Protein AF-A0A6I6A1T4-F1 (afdb_monomer_lite)

Secondary structure (DSSP, 8-state):
--TTTTHHHHHHHHHHHHHHHHT--TTSS-HHHHHHHHHHHHHHHHHHHTT-HHHHHHHHHHHHHHHHHHHHTTSS-HHHHHHHHHHHHHHHHHHHHHHHHHHHHHHHHHHHHHHHHHHHHHHHHHHHHHHHHHHHHHHHHHHHHHHHHHHHHHHHHHH---TT-HHHHHHHHHHHHHHHHHHHHHHHHHHHHHHHHHHHHT-S----

Foldseek 3Di:
DPVPVVVVVLVPLVVVVVVLLVPPPPPQADPVLNVVLVVLVVQLSVCVVVVVLVSSLVSLVVSLVSLVVCVVVRSHDPVSSVVVVVSSVVVNVVSVVSVVVVVVVVVVVVVVVVVVVVVVVVVVVVVVVVVVVVVVVVVVVVVVVVVVVVVVVVVVVVVDPDPPCVVVVVVVVVVVVVVVVVVVVVVVVVVVVVVVVVVVVVDPDDPD

Structure (mmCIF, N/CA/C/O backbone):
data_AF-A0A6I6A1T4-F1
#
_entry.id   AF-A0A6I6A1T4-F1
#
loop_
_atom_site.group_PDB
_atom_site.id
_atom_site.type_symbol
_atom_site.label_atom_id
_atom_site.label_alt_id
_atom_site.label_comp_id
_atom_site.label_asym_id
_atom_site.label_entity_id
_atom_site.label_seq_id
_atom_site.pdbx_PDB_ins_code
_atom_site.Cartn_x
_atom_site.Cartn_y
_atom_site.Cartn_z
_atom_site.occupancy
_atom_site.B_iso_or_equiv
_atom_site.auth_seq_id
_atom_site.auth_comp_id
_atom_site.auth_asym_id
_atom_site.auth_atom_id
_atom_site.pdbx_PDB_model_num
ATOM 1 N N . MET A 1 1 ? 0.900 16.317 5.306 1.00 37.59 1 MET A N 1
ATOM 2 C CA . MET A 1 1 ? 1.743 17.016 4.300 1.00 37.59 1 MET A CA 1
ATOM 3 C C . MET A 1 1 ? 2.761 16.059 3.648 1.00 37.59 1 MET A C 1
ATOM 5 O O . MET A 1 1 ? 3.925 16.415 3.504 1.00 37.59 1 MET A O 1
ATOM 9 N N . SER A 1 2 ? 2.343 14.857 3.220 1.00 43.00 2 SER A N 1
ATOM 10 C CA . SER A 1 2 ? 3.260 13.836 2.659 1.00 43.00 2 SER A CA 1
ATOM 11 C C . SER A 1 2 ? 3.108 13.623 1.144 1.00 43.00 2 SER A C 1
ATOM 13 O O . SER A 1 2 ? 4.016 13.101 0.510 1.00 43.00 2 SER A O 1
ATOM 15 N N . ALA A 1 3 ? 2.032 14.127 0.529 1.00 42.34 3 ALA A N 1
ATOM 16 C CA . ALA A 1 3 ? 1.737 13.941 -0.899 1.00 42.34 3 ALA A CA 1
ATOM 17 C C . ALA A 1 3 ? 2.554 14.834 -1.865 1.00 42.34 3 ALA A C 1
ATOM 19 O O . ALA A 1 3 ? 2.426 14.712 -3.083 1.00 42.34 3 ALA A O 1
ATOM 20 N N . VAL A 1 4 ? 3.382 15.751 -1.347 1.00 44.00 4 VAL A N 1
ATOM 21 C CA . VAL A 1 4 ? 4.121 16.732 -2.172 1.00 44.00 4 VAL A CA 1
ATOM 22 C C . VAL A 1 4 ? 5.546 16.264 -2.496 1.00 44.00 4 VAL A C 1
ATOM 24 O O . VAL A 1 4 ? 6.119 16.677 -3.498 1.00 44.00 4 VAL A O 1
ATOM 27 N N . ARG A 1 5 ? 6.118 15.342 -1.708 1.00 46.72 5 ARG A N 1
ATOM 28 C CA . ARG A 1 5 ? 7.517 14.902 -1.878 1.00 46.72 5 ARG A CA 1
ATOM 29 C C . ARG A 1 5 ? 7.712 13.821 -2.949 1.00 46.72 5 ARG A C 1
ATOM 31 O O . ARG A 1 5 ? 8.806 13.726 -3.490 1.00 46.72 5 ARG A O 1
ATOM 38 N N . GLY A 1 6 ? 6.669 13.061 -3.296 1.00 43.16 6 GLY A N 1
ATOM 39 C CA . GLY A 1 6 ? 6.730 12.052 -4.367 1.00 43.16 6 GLY A CA 1
ATOM 40 C C . GLY A 1 6 ? 6.762 12.657 -5.776 1.00 43.16 6 GLY A C 1
ATOM 41 O O . GLY A 1 6 ? 7.495 12.186 -6.639 1.00 43.16 6 GLY A O 1
ATOM 42 N N . ARG A 1 7 ? 6.050 13.772 -5.989 1.00 51.19 7 ARG A N 1
ATOM 43 C CA . ARG A 1 7 ? 5.973 14.446 -7.300 1.00 51.19 7 ARG A CA 1
ATOM 44 C C . ARG A 1 7 ? 7.293 15.073 -7.752 1.00 51.19 7 ARG A C 1
ATOM 46 O O . ARG A 1 7 ? 7.510 15.227 -8.946 1.00 51.19 7 ARG A O 1
ATOM 53 N N . ALA A 1 8 ? 8.181 15.407 -6.818 1.00 45.44 8 ALA A N 1
ATOM 54 C CA . ALA A 1 8 ? 9.442 16.071 -7.137 1.00 45.44 8 ALA A CA 1
ATOM 55 C C . ALA A 1 8 ? 10.493 15.136 -7.766 1.00 45.44 8 ALA A C 1
ATOM 57 O O . ALA A 1 8 ? 11.395 15.621 -8.440 1.00 45.44 8 ALA A O 1
ATOM 58 N N . ARG A 1 9 ? 10.394 13.811 -7.572 1.00 51.00 9 ARG A N 1
ATOM 59 C CA . ARG A 1 9 ? 11.393 12.857 -8.096 1.00 51.00 9 ARG A CA 1
ATOM 60 C C . ARG A 1 9 ? 11.070 12.342 -9.497 1.00 51.00 9 ARG A C 1
ATOM 62 O O . ARG A 1 9 ? 11.990 12.128 -10.274 1.00 51.00 9 ARG A O 1
ATOM 69 N N . ALA A 1 10 ? 9.789 12.253 -9.855 1.00 51.69 10 ALA A N 1
ATOM 70 C CA . ALA A 1 10 ? 9.366 11.857 -11.201 1.00 51.69 10 ALA A CA 1
ATOM 71 C C . ALA A 1 10 ? 9.734 12.892 -12.288 1.00 51.69 10 ALA A C 1
ATOM 73 O O . ALA A 1 10 ? 9.880 12.541 -13.453 1.00 51.69 10 ALA A O 1
ATOM 74 N N . GLY A 1 11 ? 9.922 14.166 -11.920 1.00 48.12 11 GLY A N 1
ATOM 75 C CA . GLY A 1 11 ? 10.245 15.231 -12.876 1.00 48.12 11 GLY A CA 1
ATOM 76 C C . GLY A 1 11 ? 11.688 15.226 -13.394 1.00 48.12 11 GLY A C 1
ATOM 77 O O . GLY A 1 11 ? 11.947 15.804 -14.444 1.00 48.12 11 GLY A O 1
ATOM 78 N N . VAL A 1 12 ? 12.629 14.587 -12.692 1.00 53.53 12 VAL A N 1
ATOM 79 C CA . VAL A 1 12 ? 14.057 14.635 -13.061 1.00 53.53 12 VAL A CA 1
ATOM 80 C C . VAL A 1 12 ? 14.382 13.648 -14.190 1.00 53.53 12 VAL A C 1
ATOM 82 O O . VAL A 1 12 ? 15.158 13.982 -15.081 1.00 53.53 12 VAL A O 1
ATOM 85 N N . ALA A 1 13 ? 13.735 12.479 -14.221 1.00 52.72 13 ALA A N 1
ATOM 86 C CA . ALA A 1 13 ? 13.980 11.451 -15.238 1.00 52.72 13 ALA A CA 1
ATOM 87 C C . ALA A 1 13 ? 13.486 11.854 -16.640 1.00 52.72 13 ALA A C 1
ATOM 89 O O . ALA A 1 13 ? 14.159 11.602 -17.638 1.00 52.72 13 ALA A O 1
ATOM 90 N N . ALA A 1 14 ? 12.357 12.570 -16.717 1.00 54.09 14 ALA A N 1
ATOM 91 C CA . ALA A 1 14 ? 11.803 13.051 -17.985 1.00 54.09 14 ALA A CA 1
ATOM 92 C C . ALA A 1 14 ? 12.740 14.029 -18.725 1.00 54.09 14 ALA A C 1
ATOM 94 O O . ALA A 1 14 ? 12.703 14.116 -19.950 1.00 54.09 14 ALA A O 1
ATOM 95 N N . VAL A 1 15 ? 13.601 14.751 -17.997 1.00 56.47 15 VAL A N 1
ATOM 96 C CA . VAL A 1 15 ? 14.537 15.724 -18.582 1.00 56.47 15 VAL A CA 1
ATOM 97 C C . VAL A 1 15 ? 15.757 15.037 -19.201 1.00 56.47 15 VAL A C 1
ATOM 99 O O . VAL A 1 15 ? 16.244 15.487 -20.235 1.00 56.47 15 VAL A O 1
ATOM 102 N N . VAL A 1 16 ? 16.231 13.932 -18.617 1.00 56.84 16 VAL A N 1
ATOM 103 C CA . VAL A 1 16 ? 17.415 13.207 -19.114 1.00 56.84 16 VAL A CA 1
ATOM 104 C C . VAL A 1 16 ? 17.106 12.503 -20.437 1.00 56.84 16 VAL A C 1
ATOM 106 O O . VAL A 1 16 ? 17.867 12.632 -21.393 1.00 56.84 16 VAL A O 1
ATOM 109 N N . LEU A 1 17 ? 15.944 11.853 -20.542 1.00 56.75 17 LEU A N 1
ATOM 110 C CA . LEU A 1 17 ? 15.553 11.128 -21.754 1.00 56.75 17 LEU A CA 1
ATOM 111 C C . LEU A 1 17 ? 15.310 12.069 -22.952 1.00 56.75 17 LEU A C 1
ATOM 113 O O . LEU A 1 17 ? 15.699 11.771 -24.080 1.00 56.75 17 LEU A O 1
ATOM 117 N N . ALA A 1 18 ? 14.735 13.251 -22.702 1.00 58.06 18 ALA A N 1
ATOM 118 C CA . ALA A 1 18 ? 14.525 14.271 -23.730 1.00 58.06 18 ALA A CA 1
ATOM 119 C C . ALA A 1 18 ? 15.845 14.838 -24.293 1.00 58.06 18 ALA A C 1
ATOM 121 O O . ALA A 1 18 ? 15.903 15.212 -25.464 1.00 58.06 18 ALA A O 1
ATOM 122 N N . LEU A 1 19 ? 16.913 14.878 -23.487 1.00 56.66 19 LEU A N 1
ATOM 123 C CA . LEU A 1 19 ? 18.232 15.353 -23.918 1.00 56.66 19 LEU A CA 1
ATOM 124 C C . LEU A 1 19 ? 18.978 14.319 -24.777 1.00 56.66 19 LEU A C 1
ATOM 126 O O . LEU A 1 19 ? 19.641 14.709 -25.735 1.00 56.66 19 LEU A O 1
ATOM 130 N N . VAL A 1 20 ? 18.815 13.020 -24.505 1.00 60.25 20 VAL A N 1
ATOM 131 C CA . VAL A 1 20 ? 19.390 11.940 -25.335 1.00 60.25 20 VAL A CA 1
ATOM 132 C C . VAL A 1 20 ? 18.732 11.893 -26.723 1.00 60.25 20 VAL A C 1
ATOM 134 O O . VAL A 1 20 ? 19.413 11.696 -27.735 1.00 60.25 20 VAL A O 1
ATOM 137 N N . LEU A 1 21 ? 17.422 12.163 -26.791 1.00 57.19 21 LEU A N 1
ATOM 138 C CA . LEU A 1 21 ? 16.654 12.228 -28.042 1.00 57.19 21 LEU A CA 1
ATOM 139 C C . LEU A 1 21 ? 16.939 13.501 -28.859 1.00 57.19 21 LEU A C 1
ATOM 141 O O . LEU A 1 21 ? 16.970 13.441 -30.086 1.00 57.19 21 LEU A O 1
ATOM 145 N N . ALA A 1 22 ? 17.200 14.641 -28.210 1.00 56.97 22 ALA A N 1
ATOM 146 C CA . ALA A 1 22 ? 17.599 15.876 -28.897 1.00 56.97 22 ALA A CA 1
ATOM 147 C C . ALA A 1 22 ? 19.023 15.810 -29.491 1.00 56.97 22 ALA A C 1
ATOM 149 O O . ALA A 1 22 ? 19.374 16.633 -30.335 1.00 56.97 22 ALA A O 1
ATOM 150 N N . GLY A 1 23 ? 19.828 14.828 -29.066 1.00 53.59 23 GLY A N 1
ATOM 151 C CA . GLY A 1 23 ? 21.157 14.535 -29.600 1.00 53.59 23 GLY A CA 1
ATOM 152 C C . GLY A 1 23 ? 21.179 13.591 -30.807 1.00 53.59 23 GLY A C 1
ATOM 153 O O . GLY A 1 23 ? 22.266 13.331 -31.316 1.00 53.59 23 GLY A O 1
ATOM 154 N N . CYS A 1 24 ? 20.030 13.089 -31.288 1.00 55.28 24 CYS A N 1
ATOM 155 C CA . CYS A 1 24 ? 19.961 12.359 -32.560 1.00 55.28 24 CYS A CA 1
ATOM 156 C C . CYS A 1 24 ? 20.300 13.309 -33.719 1.00 55.28 24 CYS A C 1
ATOM 158 O O . CYS A 1 24 ? 19.422 13.912 -34.340 1.00 55.28 24 CYS A O 1
ATOM 160 N N . ALA A 1 25 ? 21.592 13.451 -34.017 1.00 50.53 25 ALA A N 1
ATOM 161 C CA . ALA A 1 25 ? 22.039 13.905 -35.319 1.00 50.53 25 ALA A CA 1
ATOM 162 C C . ALA A 1 25 ? 21.410 12.983 -36.377 1.00 50.53 25 ALA A C 1
ATOM 164 O O . ALA A 1 25 ? 21.337 11.771 -36.198 1.00 50.53 25 ALA A O 1
ATOM 165 N N . ALA A 1 26 ? 20.888 13.583 -37.442 1.00 52.50 26 ALA A N 1
ATOM 166 C CA . ALA A 1 26 ? 19.941 13.003 -38.395 1.00 52.50 26 ALA A CA 1
ATOM 167 C C . ALA A 1 26 ? 20.497 11.885 -39.316 1.00 52.50 26 ALA A C 1
ATOM 169 O O . ALA A 1 26 ? 20.112 11.823 -40.481 1.00 52.50 26 ALA A O 1
ATOM 170 N N . GLY A 1 27 ? 21.419 11.043 -38.839 1.00 57.62 27 GLY A N 1
ATOM 171 C CA . GLY A 1 27 ? 22.144 10.066 -39.654 1.00 57.62 27 GLY A CA 1
ATOM 172 C C . GLY A 1 27 ? 21.853 8.593 -39.371 1.00 57.62 27 GLY A C 1
ATOM 173 O O . GLY A 1 27 ? 21.911 7.811 -40.313 1.00 57.62 27 GLY A O 1
ATOM 174 N N . ASP A 1 28 ? 21.530 8.217 -38.129 1.00 63.62 28 ASP A N 1
ATOM 175 C CA . ASP A 1 28 ? 21.721 6.819 -37.702 1.00 63.62 28 ASP A CA 1
ATOM 176 C C . ASP A 1 28 ? 20.448 5.978 -37.536 1.00 63.62 28 ASP A C 1
ATOM 178 O O . ASP A 1 28 ? 20.571 4.774 -37.400 1.00 63.62 28 ASP A O 1
ATOM 182 N N . VAL A 1 29 ? 19.237 6.554 -37.572 1.00 70.50 29 VAL A N 1
ATOM 183 C CA . VAL A 1 29 ? 17.981 5.799 -37.346 1.00 70.50 29 VAL A CA 1
ATOM 184 C C . VAL A 1 29 ? 16.943 6.104 -38.425 1.00 70.50 29 VAL A C 1
ATOM 186 O O . VAL A 1 29 ? 16.676 7.272 -38.726 1.00 70.50 29 VAL A O 1
ATOM 189 N N . ASP A 1 30 ? 16.298 5.064 -38.965 1.00 82.25 30 ASP A N 1
ATOM 190 C CA . ASP A 1 30 ? 15.158 5.204 -39.879 1.00 82.25 30 ASP A CA 1
ATOM 191 C C . ASP A 1 30 ? 14.015 6.020 -39.236 1.00 82.25 30 ASP A C 1
ATOM 193 O O . ASP A 1 30 ? 13.602 5.796 -38.094 1.00 82.25 30 ASP A O 1
ATOM 197 N N . ALA A 1 31 ? 13.454 6.975 -39.984 1.00 81.94 31 ALA A N 1
ATOM 198 C CA . ALA A 1 31 ? 12.451 7.910 -39.471 1.00 81.94 31 ALA A CA 1
ATOM 199 C C . ALA A 1 31 ? 11.164 7.229 -38.964 1.00 81.94 31 ALA A C 1
ATOM 201 O O . ALA A 1 31 ? 10.523 7.730 -38.036 1.00 81.94 31 ALA A O 1
ATOM 202 N N . ARG A 1 32 ? 10.768 6.092 -39.551 1.00 84.38 32 ARG A N 1
ATOM 203 C CA . ARG A 1 32 ? 9.631 5.299 -39.071 1.00 84.38 32 ARG A CA 1
ATOM 204 C C . ARG A 1 32 ? 9.973 4.641 -37.740 1.00 84.38 32 ARG A C 1
ATOM 206 O O . ARG A 1 32 ? 9.147 4.704 -36.830 1.00 84.38 32 ARG A O 1
ATOM 213 N N . ARG A 1 33 ? 11.165 4.050 -37.612 1.00 84.88 33 ARG A N 1
ATOM 214 C CA . ARG A 1 33 ? 11.614 3.410 -36.364 1.00 84.88 33 ARG A CA 1
ATOM 215 C C . ARG A 1 33 ? 11.726 4.426 -35.229 1.00 84.88 33 ARG A C 1
ATOM 217 O O . ARG A 1 33 ? 11.204 4.186 -34.144 1.00 84.88 33 ARG A O 1
ATOM 224 N N . ALA A 1 34 ? 12.282 5.605 -35.508 1.00 85.81 34 ALA A N 1
ATOM 225 C CA . ALA A 1 34 ? 12.345 6.706 -34.548 1.00 85.81 34 ALA A CA 1
ATOM 226 C C . ALA A 1 34 ? 10.951 7.117 -34.033 1.00 85.81 34 ALA A C 1
ATOM 228 O O . ALA A 1 34 ? 10.782 7.377 -32.842 1.00 85.81 34 ALA A O 1
ATOM 229 N N . GLY A 1 35 ? 9.939 7.141 -34.909 1.00 86.50 35 GLY A N 1
ATOM 230 C CA . GLY A 1 35 ? 8.558 7.442 -34.525 1.00 86.50 35 GLY A CA 1
ATOM 231 C C . GLY A 1 35 ? 7.937 6.401 -33.587 1.00 86.50 35 GLY A C 1
ATOM 232 O O . GLY A 1 35 ? 7.209 6.780 -32.671 1.00 86.50 35 GLY A O 1
ATOM 233 N N . LEU A 1 36 ? 8.239 5.114 -33.782 1.00 89.69 36 LEU A N 1
ATOM 234 C CA . LEU A 1 36 ? 7.765 4.035 -32.906 1.00 89.69 36 LEU A CA 1
ATOM 235 C C . LEU A 1 36 ? 8.416 4.117 -31.520 1.00 89.69 36 LEU A C 1
ATOM 237 O O . LEU A 1 36 ? 7.705 4.187 -30.523 1.00 89.69 36 LEU A O 1
ATOM 241 N N . LEU A 1 37 ? 9.744 4.266 -31.459 1.00 88.81 37 LEU A N 1
ATOM 242 C CA . LEU A 1 37 ? 10.470 4.418 -30.192 1.00 88.81 37 LEU A CA 1
ATOM 243 C C . LEU A 1 37 ? 9.971 5.629 -29.383 1.00 88.81 37 LEU A C 1
ATOM 245 O O . LEU A 1 37 ? 9.813 5.557 -28.166 1.00 88.81 37 LEU A O 1
ATOM 249 N N . GLN A 1 38 ? 9.662 6.746 -30.053 1.00 90.94 38 GLN A N 1
ATOM 250 C CA . GLN A 1 38 ? 9.066 7.919 -29.403 1.00 90.94 38 GLN A CA 1
ATOM 251 C C . GLN A 1 38 ? 7.670 7.632 -28.834 1.00 90.94 38 GLN A C 1
ATOM 253 O O . GLN A 1 38 ? 7.355 8.094 -27.737 1.00 90.94 38 GLN A O 1
ATOM 258 N N . GLN A 1 39 ? 6.829 6.884 -29.555 1.00 92.81 39 GLN A N 1
ATOM 259 C CA . GLN A 1 39 ? 5.509 6.482 -29.060 1.00 92.81 39 GLN A CA 1
ATOM 260 C C . GLN A 1 39 ? 5.618 5.565 -27.840 1.00 92.81 39 GLN A C 1
ATOM 262 O O . GLN A 1 39 ? 4.867 5.743 -26.881 1.00 92.81 39 GLN A O 1
ATOM 267 N N . ASP A 1 40 ? 6.580 4.649 -27.837 1.00 92.94 40 ASP A N 1
ATOM 268 C CA . ASP A 1 40 ? 6.802 3.714 -26.737 1.00 92.94 40 ASP A CA 1
ATOM 269 C C . ASP A 1 40 ? 7.304 4.421 -25.478 1.00 92.94 40 ASP A C 1
ATOM 271 O O . ASP A 1 40 ? 6.756 4.229 -24.390 1.00 92.94 40 ASP A O 1
ATOM 275 N N . VAL A 1 41 ? 8.246 5.354 -25.626 1.00 94.19 41 VAL A N 1
ATOM 276 C CA . VAL A 1 41 ? 8.672 6.241 -24.536 1.00 94.19 41 VAL A CA 1
ATOM 277 C C . VAL A 1 41 ? 7.495 7.054 -23.978 1.00 94.19 41 VAL A C 1
ATOM 279 O O . VAL A 1 41 ? 7.332 7.177 -22.757 1.00 94.19 41 VAL A O 1
ATOM 282 N N . LEU A 1 42 ? 6.634 7.598 -24.845 1.00 94.00 42 LEU A N 1
ATOM 283 C CA . LEU A 1 42 ? 5.425 8.306 -24.414 1.00 94.00 42 LEU A CA 1
ATOM 284 C C . LEU A 1 42 ? 4.454 7.381 -23.664 1.00 94.00 42 LEU A C 1
ATOM 286 O O . LEU A 1 42 ? 3.862 7.798 -22.670 1.00 94.00 42 LEU A O 1
ATOM 290 N N . ALA A 1 43 ? 4.316 6.124 -24.084 1.00 94.88 43 ALA A N 1
ATOM 291 C CA . ALA A 1 43 ? 3.468 5.150 -23.405 1.00 94.88 43 ALA A CA 1
ATOM 292 C C . ALA A 1 43 ? 4.002 4.798 -22.004 1.00 94.88 43 ALA A C 1
ATOM 294 O O . ALA A 1 43 ? 3.230 4.805 -21.041 1.00 94.88 43 ALA A O 1
ATOM 295 N N . VAL A 1 44 ? 5.312 4.551 -21.866 1.00 96.00 44 VAL A N 1
ATOM 296 C CA . VAL A 1 44 ? 5.968 4.276 -20.572 1.00 96.00 44 VAL A CA 1
ATOM 297 C C . VAL A 1 44 ? 5.774 5.452 -19.614 1.00 96.00 44 VAL A C 1
ATOM 299 O O . VAL A 1 44 ? 5.344 5.274 -18.472 1.00 96.00 44 VAL A O 1
ATOM 302 N N . THR A 1 45 ? 6.044 6.672 -20.083 1.00 93.31 45 THR A N 1
ATOM 303 C CA . THR A 1 45 ? 5.930 7.884 -19.258 1.00 93.31 45 THR A CA 1
ATOM 304 C C . THR A 1 45 ? 4.487 8.193 -18.864 1.00 93.31 45 THR A C 1
ATOM 306 O O . THR A 1 45 ? 4.250 8.558 -17.712 1.00 93.31 45 THR A O 1
ATOM 309 N N . ALA A 1 46 ? 3.514 7.995 -19.760 1.00 94.38 46 ALA A N 1
ATOM 310 C CA . ALA A 1 46 ? 2.095 8.145 -19.444 1.00 94.38 46 ALA A CA 1
ATOM 311 C C . ALA A 1 46 ? 1.640 7.139 -18.374 1.00 94.38 46 ALA A C 1
ATOM 313 O O . ALA A 1 46 ? 1.025 7.532 -17.382 1.00 94.38 46 ALA A O 1
ATOM 314 N N . ALA A 1 47 ? 2.005 5.859 -18.516 1.00 95.56 47 ALA A N 1
ATOM 315 C CA . ALA A 1 47 ? 1.698 4.836 -17.518 1.00 95.56 47 ALA A CA 1
ATOM 316 C C . ALA A 1 47 ? 2.319 5.171 -16.149 1.00 95.56 47 ALA A C 1
ATOM 318 O O . ALA A 1 47 ? 1.638 5.099 -15.123 1.00 95.56 47 ALA A O 1
ATOM 319 N N . ALA A 1 48 ? 3.580 5.612 -16.129 1.00 94.31 48 ALA A N 1
ATOM 320 C CA . ALA A 1 48 ? 4.260 6.020 -14.904 1.00 94.31 48 ALA A CA 1
ATOM 321 C C . ALA A 1 48 ? 3.613 7.261 -14.256 1.00 94.31 48 ALA A C 1
ATOM 323 O O . ALA A 1 48 ? 3.425 7.294 -13.038 1.00 94.31 48 ALA A O 1
ATOM 324 N N . ALA A 1 49 ? 3.222 8.262 -15.052 1.00 92.62 49 ALA A N 1
ATOM 325 C CA . ALA A 1 49 ? 2.556 9.476 -14.574 1.00 92.62 49 ALA A CA 1
ATOM 326 C C . ALA A 1 49 ? 1.169 9.198 -13.970 1.00 92.62 49 ALA A C 1
ATOM 328 O O . ALA A 1 49 ? 0.759 9.866 -13.020 1.00 92.62 49 ALA A O 1
ATOM 329 N N . GLU A 1 50 ? 0.470 8.186 -14.483 1.00 94.81 50 GLU A N 1
ATOM 330 C CA . GLU A 1 50 ? -0.798 7.689 -13.940 1.00 94.81 50 GLU A CA 1
ATOM 331 C C . GLU A 1 50 ? -0.614 6.793 -12.700 1.00 94.81 50 GLU A C 1
ATOM 333 O O . GLU A 1 50 ? -1.593 6.305 -12.139 1.00 94.81 50 GLU A O 1
ATOM 338 N N . GLY A 1 51 ? 0.627 6.566 -12.254 1.00 93.25 51 GLY A N 1
ATOM 339 C CA . GLY A 1 51 ? 0.950 5.697 -11.120 1.00 93.25 51 GLY A CA 1
ATOM 340 C C . GLY A 1 51 ? 0.870 4.201 -11.433 1.00 93.25 51 GLY A C 1
ATOM 341 O O . GLY A 1 51 ? 1.044 3.383 -10.530 1.00 93.25 51 GLY A O 1
ATOM 342 N N . ARG A 1 52 ? 0.651 3.826 -12.701 1.00 96.88 52 ARG A N 1
ATOM 343 C CA . ARG A 1 52 ? 0.571 2.437 -13.174 1.00 96.88 52 ARG A CA 1
ATOM 344 C C . ARG A 1 52 ? 1.974 1.873 -13.412 1.00 96.88 52 ARG A C 1
ATOM 346 O O . ARG A 1 52 ? 2.354 1.595 -14.548 1.00 96.88 52 ARG A O 1
ATOM 353 N N . LEU A 1 53 ? 2.756 1.737 -12.340 1.00 96.69 53 LEU A N 1
ATOM 354 C CA . LEU A 1 53 ? 4.172 1.361 -12.429 1.00 96.69 53 LEU A CA 1
ATOM 355 C C . LEU A 1 53 ? 4.390 -0.047 -13.003 1.00 96.69 53 LEU A C 1
ATOM 357 O O . LEU A 1 53 ? 5.316 -0.220 -13.787 1.00 96.69 53 LEU A O 1
ATOM 361 N N . ASP A 1 54 ? 3.512 -1.013 -12.717 1.00 96.88 54 ASP A N 1
ATOM 362 C CA . ASP A 1 54 ? 3.584 -2.349 -13.331 1.00 96.88 54 ASP A CA 1
ATOM 363 C C . ASP A 1 54 ? 3.395 -2.286 -14.853 1.00 96.88 54 ASP A C 1
ATOM 365 O O . ASP A 1 54 ? 4.125 -2.917 -15.615 1.00 96.88 54 ASP A O 1
ATOM 369 N N . ALA A 1 55 ? 2.443 -1.469 -15.317 1.00 96.38 55 ALA A N 1
ATOM 370 C CA . ALA A 1 55 ? 2.213 -1.269 -16.745 1.00 96.38 55 ALA A CA 1
ATOM 371 C C . ALA A 1 55 ? 3.397 -0.549 -17.407 1.00 96.38 55 ALA A C 1
ATOM 373 O O . ALA A 1 55 ? 3.791 -0.911 -18.512 1.00 96.38 55 ALA A O 1
ATOM 374 N N . ALA A 1 56 ? 3.983 0.439 -16.725 1.00 97.12 56 ALA A N 1
ATOM 375 C CA . ALA A 1 56 ? 5.189 1.114 -17.192 1.00 97.12 56 ALA A CA 1
ATOM 376 C C . ALA A 1 56 ? 6.376 0.142 -17.309 1.00 97.12 56 ALA A C 1
ATOM 378 O O . ALA A 1 56 ? 7.104 0.213 -18.293 1.00 97.12 56 ALA A O 1
ATOM 379 N N . ALA A 1 57 ? 6.537 -0.792 -16.364 1.00 97.12 57 ALA A N 1
ATOM 380 C CA . ALA A 1 57 ? 7.598 -1.800 -16.401 1.00 97.12 57 ALA A CA 1
ATOM 381 C C . ALA A 1 57 ? 7.439 -2.768 -17.586 1.00 97.12 57 ALA A C 1
ATOM 383 O O . ALA A 1 57 ? 8.407 -3.041 -18.289 1.00 97.12 57 ALA A O 1
ATOM 384 N N . VAL A 1 58 ? 6.214 -3.224 -17.870 1.00 97.94 58 VAL A N 1
ATOM 385 C CA . VAL A 1 58 ? 5.931 -4.067 -19.048 1.00 97.94 58 VAL A CA 1
ATOM 386 C C . VAL A 1 58 ? 6.206 -3.320 -20.357 1.00 97.94 58 VAL A C 1
ATOM 388 O O . VAL A 1 58 ? 6.789 -3.882 -21.281 1.00 97.94 58 VAL A O 1
ATOM 391 N N . LEU A 1 59 ? 5.800 -2.050 -20.445 1.00 97.69 59 LEU A N 1
ATOM 392 C CA . LEU A 1 59 ? 6.060 -1.219 -21.623 1.00 97.69 59 LEU A CA 1
ATOM 393 C C . LEU A 1 59 ? 7.560 -0.947 -21.811 1.00 97.69 59 LEU A C 1
ATOM 395 O O . LEU A 1 59 ? 8.031 -0.929 -22.944 1.00 97.69 59 LEU A O 1
ATOM 399 N N . LEU A 1 60 ? 8.312 -0.777 -20.720 1.00 97.25 60 LEU A N 1
ATOM 400 C CA . LEU A 1 60 ? 9.762 -0.596 -20.768 1.00 97.25 60 LEU A CA 1
ATOM 401 C C . LEU A 1 60 ? 10.472 -1.842 -21.313 1.00 97.25 60 LEU A C 1
ATOM 403 O O . LEU A 1 60 ? 11.396 -1.718 -22.108 1.00 97.25 60 LEU A O 1
ATOM 407 N N . GLU A 1 61 ? 10.019 -3.035 -20.929 1.00 97.81 61 GLU A N 1
ATOM 408 C CA . GLU A 1 61 ? 10.585 -4.289 -21.435 1.00 97.81 61 GLU A CA 1
ATOM 409 C C . GLU A 1 61 ? 10.310 -4.487 -22.932 1.00 97.81 61 GLU A C 1
ATOM 411 O O . GLU A 1 61 ? 11.182 -4.929 -23.683 1.00 97.81 61 GLU A O 1
ATOM 416 N N . ARG A 1 62 ? 9.124 -4.076 -23.401 1.00 96.75 62 ARG A N 1
ATOM 417 C CA . ARG A 1 62 ? 8.844 -4.022 -24.841 1.00 96.75 62 ARG A CA 1
ATOM 418 C C . ARG A 1 62 ? 9.799 -3.066 -25.553 1.00 96.75 62 ARG A C 1
ATOM 420 O O . ARG A 1 62 ? 10.377 -3.443 -26.565 1.00 96.75 62 ARG A O 1
ATOM 427 N N . LEU A 1 63 ? 9.991 -1.866 -25.007 1.00 96.38 63 LEU A N 1
ATOM 428 C CA . LEU A 1 63 ? 10.900 -0.872 -25.576 1.00 96.38 63 LEU A CA 1
ATOM 429 C C . LEU A 1 63 ? 12.345 -1.394 -25.654 1.00 96.38 63 LEU A C 1
ATOM 431 O O . LEU A 1 63 ? 13.006 -1.158 -26.659 1.00 96.38 63 LEU A O 1
ATOM 435 N N . ARG A 1 64 ? 12.823 -2.140 -24.649 1.00 97.06 64 ARG A N 1
ATOM 436 C CA . ARG A 1 64 ? 14.133 -2.818 -24.708 1.00 97.06 64 ARG A CA 1
ATOM 437 C C . ARG A 1 64 ? 14.223 -3.787 -25.879 1.00 97.06 64 ARG A C 1
ATOM 439 O O . ARG A 1 64 ? 15.147 -3.681 -26.673 1.00 97.06 64 ARG A O 1
ATOM 446 N N . THR A 1 65 ? 13.218 -4.649 -26.033 1.00 97.06 65 THR A N 1
ATOM 447 C CA . THR A 1 65 ? 13.156 -5.590 -27.164 1.00 97.06 65 THR A CA 1
ATOM 448 C C . THR A 1 65 ? 13.196 -4.842 -28.502 1.00 97.06 65 THR A C 1
ATOM 450 O O . THR A 1 65 ? 13.922 -5.227 -29.409 1.00 97.06 65 THR A O 1
ATOM 453 N N . GLU A 1 66 ? 12.469 -3.727 -28.624 1.00 94.06 66 GLU A N 1
ATOM 454 C CA . GLU A 1 66 ? 12.476 -2.922 -29.850 1.00 94.06 66 GLU A CA 1
ATOM 455 C C . GLU A 1 66 ? 13.819 -2.227 -30.126 1.00 94.06 66 GLU A C 1
ATOM 457 O O . GLU A 1 66 ? 14.142 -1.990 -31.293 1.00 94.06 66 GLU A O 1
ATOM 462 N N . VAL A 1 67 ? 14.581 -1.874 -29.090 1.00 94.88 67 VAL A N 1
ATOM 463 C CA . VAL A 1 67 ? 15.933 -1.309 -29.217 1.00 94.88 67 VAL A CA 1
ATOM 464 C C . VAL A 1 67 ? 16.935 -2.390 -29.626 1.00 94.88 67 VAL A C 1
ATOM 466 O O . VAL A 1 67 ? 17.732 -2.150 -30.531 1.00 94.88 67 VAL A O 1
ATOM 469 N N . ASP A 1 68 ? 16.849 -3.581 -29.034 1.00 95.88 68 ASP A N 1
ATOM 470 C CA . ASP A 1 68 ? 17.688 -4.732 -29.389 1.00 95.88 68 ASP A CA 1
ATOM 471 C C . ASP A 1 68 ? 17.441 -5.188 -30.833 1.00 95.88 68 ASP A C 1
ATOM 473 O O . ASP A 1 68 ? 18.387 -5.409 -31.587 1.00 95.88 68 ASP A O 1
ATOM 477 N N . ASP A 1 69 ? 16.175 -5.257 -31.256 1.00 94.31 69 ASP A N 1
ATOM 478 C CA . ASP A 1 69 ? 15.814 -5.586 -32.638 1.00 94.31 69 ASP A CA 1
ATOM 479 C C . ASP A 1 69 ? 16.382 -4.551 -33.623 1.00 94.31 69 ASP A C 1
ATOM 481 O O . ASP A 1 69 ? 16.936 -4.914 -34.658 1.00 94.31 69 ASP A O 1
ATOM 485 N N . ALA A 1 70 ? 16.283 -3.255 -33.299 1.00 91.12 70 ALA A N 1
ATOM 486 C CA . ALA A 1 70 ? 16.819 -2.191 -34.151 1.00 91.12 70 ALA A CA 1
ATOM 487 C C . ALA A 1 70 ? 18.351 -2.262 -34.270 1.00 91.12 70 ALA A C 1
ATOM 489 O O . ALA A 1 70 ? 18.901 -2.018 -35.341 1.00 91.12 70 ALA A O 1
ATOM 490 N N . HIS A 1 71 ? 19.047 -2.633 -33.195 1.00 93.56 71 HIS A N 1
ATOM 491 C CA . HIS A 1 71 ? 20.485 -2.899 -33.241 1.00 93.56 71 HIS A CA 1
ATOM 492 C C . HIS A 1 71 ? 20.816 -4.123 -34.103 1.00 93.56 71 HIS A C 1
ATOM 494 O O . HIS A 1 71 ? 21.674 -4.037 -34.981 1.00 93.56 71 HIS A O 1
ATOM 500 N N . GLY A 1 72 ? 20.079 -5.226 -33.941 1.00 94.25 72 GLY A N 1
ATOM 501 C CA . GLY A 1 72 ? 20.249 -6.442 -34.741 1.00 94.25 72 GLY A CA 1
ATOM 502 C C . GLY A 1 72 ? 20.003 -6.245 -36.243 1.00 94.25 72 GLY A C 1
ATOM 503 O O . GLY A 1 72 ? 20.686 -6.864 -37.063 1.00 94.25 72 GLY A O 1
ATOM 504 N N . ASP A 1 73 ? 19.079 -5.353 -36.601 1.00 92.19 73 ASP A N 1
ATOM 505 C CA . ASP A 1 73 ? 18.782 -4.964 -37.985 1.00 92.19 73 ASP A CA 1
ATOM 506 C C . ASP A 1 73 ? 19.816 -3.973 -38.571 1.00 92.19 73 ASP A C 1
ATOM 508 O O . ASP A 1 73 ? 19.839 -3.742 -39.784 1.00 92.19 73 ASP A O 1
ATOM 512 N N . GLY A 1 74 ? 20.709 -3.419 -37.740 1.00 91.00 74 GLY A N 1
ATOM 513 C CA . GLY A 1 74 ? 21.706 -2.415 -38.127 1.00 91.00 74 GLY A CA 1
ATOM 514 C C . GLY A 1 74 ? 21.168 -0.980 -38.194 1.00 91.00 74 GLY A C 1
ATOM 515 O O . GLY A 1 74 ? 21.857 -0.101 -38.712 1.00 91.00 74 GLY A O 1
ATOM 516 N N . ASP A 1 75 ? 19.966 -0.738 -37.662 1.00 87.56 75 ASP A N 1
ATOM 517 C CA . ASP A 1 75 ? 19.337 0.585 -37.532 1.00 87.56 75 ASP A CA 1
ATOM 518 C C . ASP A 1 75 ? 19.879 1.383 -36.327 1.00 87.56 75 ASP A C 1
ATOM 520 O O . ASP A 1 75 ? 19.467 2.521 -36.102 1.00 87.56 75 ASP A O 1
ATOM 524 N N . LEU A 1 76 ? 20.754 0.789 -35.510 1.00 87.88 76 LEU A N 1
ATOM 525 C CA . LEU A 1 76 ? 21.467 1.441 -34.409 1.00 87.88 76 LEU A CA 1
ATOM 526 C C . LEU A 1 76 ? 22.930 0.996 -34.411 1.00 87.88 76 LEU A C 1
ATOM 528 O O . LEU A 1 76 ? 23.216 -0.189 -34.567 1.00 87.88 76 LEU A O 1
ATOM 532 N N . SER A 1 77 ? 23.854 1.935 -34.193 1.00 89.69 77 SER A N 1
ATOM 533 C CA . SER A 1 77 ? 25.255 1.588 -33.932 1.00 89.69 77 SER A CA 1
ATOM 534 C C . SER A 1 77 ? 25.420 0.957 -32.546 1.00 89.69 77 SER A C 1
ATOM 536 O O . SER A 1 77 ? 24.595 1.189 -31.658 1.00 89.69 77 SER A O 1
ATOM 538 N N . ASP A 1 78 ? 26.513 0.216 -32.346 1.00 93.00 78 ASP A N 1
ATOM 539 C CA . ASP A 1 78 ? 26.866 -0.394 -31.057 1.00 93.00 78 ASP A CA 1
ATOM 540 C C . ASP A 1 78 ? 26.914 0.658 -29.938 1.00 93.00 78 ASP A C 1
ATOM 542 O O . ASP A 1 78 ? 26.269 0.504 -28.904 1.00 93.00 78 ASP A O 1
ATOM 546 N N . GLU A 1 79 ? 27.594 1.788 -30.169 1.00 90.31 79 GLU A N 1
ATOM 547 C CA . GLU A 1 79 ? 27.712 2.844 -29.157 1.00 90.31 79 GLU A CA 1
ATOM 548 C C . GLU A 1 79 ? 26.350 3.440 -28.787 1.00 90.31 79 GLU A C 1
ATOM 550 O O . GLU A 1 79 ? 26.104 3.788 -27.632 1.00 90.31 79 GLU A O 1
ATOM 555 N N . ARG A 1 80 ? 25.444 3.561 -29.765 1.00 88.12 80 ARG A N 1
ATOM 556 C CA . ARG A 1 80 ? 24.110 4.113 -29.532 1.00 88.12 80 ARG A CA 1
ATOM 557 C C . ARG A 1 80 ? 23.216 3.132 -28.790 1.00 88.12 80 ARG A C 1
ATOM 559 O O . ARG A 1 80 ? 22.446 3.557 -27.928 1.00 88.12 80 ARG A O 1
ATOM 566 N N . HIS A 1 81 ? 23.302 1.850 -29.131 1.00 93.12 81 HIS A N 1
ATOM 567 C CA . HIS A 1 81 ? 22.605 0.781 -28.424 1.00 93.12 81 HIS A CA 1
ATOM 568 C C . HIS A 1 81 ? 23.036 0.723 -26.954 1.00 93.12 81 HIS A C 1
ATOM 570 O O . HIS A 1 81 ? 22.166 0.739 -26.081 1.00 93.12 81 HIS A O 1
ATOM 576 N N . ASP A 1 82 ? 24.340 0.795 -26.672 1.00 93.75 82 ASP A N 1
ATOM 577 C CA . ASP A 1 82 ? 24.880 0.812 -25.306 1.00 93.75 82 ASP A CA 1
ATOM 578 C C . ASP A 1 82 ? 24.357 2.011 -24.492 1.00 93.75 82 ASP A C 1
ATOM 580 O O . ASP A 1 82 ? 23.892 1.855 -23.358 1.00 93.75 82 ASP A O 1
ATOM 584 N N . GLU A 1 83 ? 24.383 3.218 -25.072 1.00 90.06 83 GLU A N 1
ATOM 585 C CA . GLU A 1 83 ? 23.862 4.432 -24.428 1.00 90.06 83 GLU A CA 1
ATOM 586 C C . GLU A 1 83 ? 22.368 4.323 -24.091 1.00 90.06 83 GLU A C 1
ATOM 588 O O . GLU A 1 83 ? 21.941 4.696 -22.992 1.00 90.06 83 GLU A O 1
ATOM 593 N N . VAL A 1 84 ? 21.558 3.836 -25.037 1.00 89.94 84 VAL A N 1
ATOM 594 C CA . VAL A 1 84 ? 20.108 3.696 -24.850 1.00 89.94 84 VAL A CA 1
ATOM 595 C C . VAL A 1 84 ? 19.811 2.618 -23.815 1.00 89.94 84 VAL A C 1
ATOM 597 O O . VAL A 1 84 ? 18.998 2.851 -22.922 1.00 89.94 84 VAL A O 1
ATOM 600 N N . THR A 1 85 ? 20.493 1.477 -23.882 1.00 94.50 85 THR A N 1
ATOM 601 C CA . THR A 1 85 ? 20.329 0.375 -22.929 1.00 94.50 85 THR A CA 1
ATOM 602 C C . THR A 1 85 ? 20.645 0.827 -21.507 1.00 94.50 85 THR A C 1
ATOM 604 O O . THR A 1 85 ? 19.825 0.629 -20.60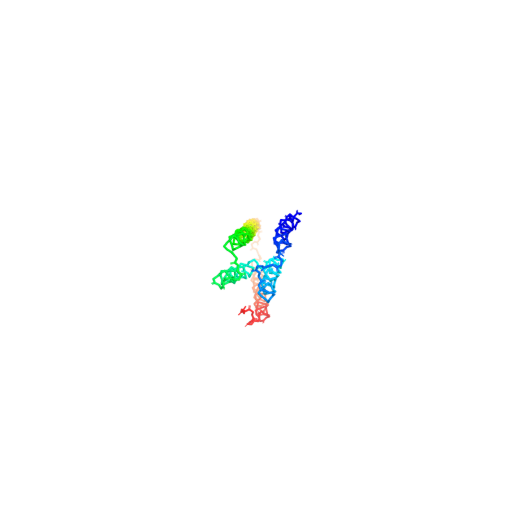9 1.00 94.50 85 THR A O 1
ATOM 607 N N . ALA A 1 86 ? 21.754 1.546 -21.305 1.00 93.94 86 ALA A N 1
ATOM 608 C CA . ALA A 1 86 ? 22.102 2.103 -19.999 1.00 93.94 86 ALA A CA 1
ATOM 609 C C . ALA A 1 86 ? 21.016 3.055 -19.460 1.00 93.94 86 ALA A C 1
ATOM 611 O O . ALA A 1 86 ? 20.654 2.996 -18.283 1.00 93.94 86 ALA A O 1
ATOM 612 N N . ALA A 1 87 ? 20.437 3.900 -20.319 1.00 90.75 87 ALA A N 1
ATOM 613 C CA . ALA A 1 87 ? 19.338 4.778 -19.924 1.00 90.75 87 ALA A CA 1
ATOM 614 C C . ALA A 1 87 ? 18.049 4.002 -19.579 1.00 90.75 87 ALA A C 1
ATOM 616 O O . ALA A 1 87 ? 17.337 4.379 -18.645 1.00 90.75 87 ALA A O 1
ATOM 617 N N . LEU A 1 88 ? 17.734 2.924 -20.305 1.00 94.25 88 LEU A N 1
ATOM 618 C CA . LEU A 1 88 ? 16.584 2.062 -20.007 1.00 94.25 88 LEU A CA 1
ATOM 619 C C . LEU A 1 88 ? 16.771 1.314 -18.681 1.00 94.25 88 LEU A C 1
ATOM 621 O O . LEU A 1 88 ? 15.808 1.174 -17.925 1.00 94.25 88 LEU A O 1
ATOM 625 N N . ASP A 1 89 ? 17.995 0.900 -18.359 1.00 95.88 89 ASP A N 1
ATOM 626 C CA . ASP A 1 89 ? 18.336 0.273 -17.080 1.00 95.88 89 ASP A CA 1
ATOM 627 C C . ASP A 1 89 ? 18.152 1.224 -15.897 1.00 95.88 89 ASP A C 1
ATOM 629 O O . ASP A 1 89 ? 17.551 0.845 -14.887 1.00 95.88 89 ASP A O 1
ATOM 633 N N . ASP A 1 90 ? 18.560 2.485 -16.044 1.00 94.62 90 ASP A N 1
ATOM 634 C CA . ASP A 1 90 ? 18.295 3.517 -15.041 1.00 94.62 90 ASP A CA 1
ATOM 635 C C . ASP A 1 90 ? 16.786 3.718 -14.816 1.00 94.62 90 ASP A C 1
ATOM 637 O O . ASP A 1 90 ? 16.330 3.848 -13.674 1.00 94.62 90 ASP A O 1
ATOM 641 N N . VAL A 1 91 ? 15.980 3.721 -15.886 1.00 95.50 91 VAL A N 1
ATOM 642 C CA . VAL A 1 91 ? 14.513 3.819 -15.778 1.00 95.50 91 VAL A CA 1
ATOM 643 C C . VAL A 1 91 ? 13.931 2.577 -15.100 1.00 95.50 91 VAL A C 1
ATOM 645 O O . VAL A 1 91 ? 13.064 2.713 -14.234 1.00 95.50 91 VAL A O 1
ATOM 648 N N . ALA A 1 92 ? 14.416 1.378 -15.427 1.00 96.38 92 ALA A N 1
ATOM 649 C CA . ALA A 1 92 ? 13.964 0.141 -14.797 1.00 96.38 92 ALA A CA 1
ATOM 650 C C . ALA A 1 92 ? 14.242 0.141 -13.290 1.00 96.38 92 ALA A C 1
ATOM 652 O O . ALA A 1 92 ? 13.334 -0.132 -12.502 1.00 96.38 92 ALA A O 1
ATOM 653 N N . ALA A 1 93 ? 15.448 0.542 -12.880 1.00 96.19 93 ALA A N 1
ATOM 654 C CA . ALA A 1 93 ? 15.811 0.665 -11.471 1.00 96.19 93 ALA A CA 1
ATOM 655 C C . ALA A 1 93 ? 14.910 1.671 -10.730 1.00 96.19 93 ALA A C 1
ATOM 657 O O . ALA A 1 93 ? 14.519 1.454 -9.579 1.00 96.19 93 ALA A O 1
ATOM 658 N N . GLN A 1 94 ? 14.527 2.771 -11.386 1.00 93.81 94 GLN A N 1
ATOM 659 C CA . GLN A 1 94 ? 13.591 3.742 -10.816 1.00 93.81 94 GLN A CA 1
ATOM 660 C C . GLN A 1 94 ? 12.168 3.189 -10.685 1.00 93.81 94 GLN A C 1
ATOM 662 O O . GLN A 1 94 ? 11.514 3.439 -9.667 1.00 93.81 94 GLN A O 1
ATOM 667 N N . LEU A 1 95 ? 11.680 2.448 -11.685 1.00 95.62 95 LEU A N 1
ATOM 668 C CA . LEU A 1 95 ? 10.371 1.794 -11.627 1.00 95.62 95 LEU A CA 1
ATOM 669 C C . LEU A 1 95 ? 10.330 0.746 -10.513 1.00 95.62 95 LEU A C 1
ATOM 671 O O . LEU A 1 95 ? 9.382 0.742 -9.729 1.00 95.62 95 LEU A O 1
ATOM 675 N N . GLU A 1 96 ? 11.373 -0.074 -10.381 1.00 96.50 96 GLU A N 1
ATOM 676 C CA . GLU A 1 96 ? 11.500 -1.068 -9.312 1.00 96.50 96 GLU A CA 1
ATOM 677 C C . GLU A 1 96 ? 11.506 -0.408 -7.927 1.00 96.50 96 GLU A C 1
ATOM 679 O O . GLU A 1 96 ? 10.736 -0.795 -7.044 1.00 96.50 96 GLU A O 1
ATOM 684 N N . ALA A 1 97 ? 12.292 0.657 -7.744 1.00 95.62 97 ALA A N 1
ATOM 685 C CA . ALA A 1 97 ? 12.286 1.428 -6.503 1.00 95.62 97 ALA A CA 1
ATOM 686 C C . ALA A 1 97 ? 10.901 2.034 -6.205 1.00 95.62 97 ALA A C 1
ATOM 688 O O . ALA A 1 97 ? 10.471 2.087 -5.049 1.00 95.62 97 ALA A O 1
ATOM 689 N N . GLY A 1 98 ? 10.184 2.479 -7.241 1.00 94.06 98 GLY A N 1
ATOM 690 C CA . GLY A 1 98 ? 8.814 2.973 -7.135 1.00 94.06 98 GLY A CA 1
ATOM 691 C C . GLY A 1 98 ? 7.822 1.890 -6.705 1.00 94.06 98 GLY A C 1
ATOM 692 O O . GLY A 1 98 ? 7.020 2.129 -5.801 1.00 94.06 98 GLY A O 1
ATOM 693 N N . LEU A 1 99 ? 7.899 0.698 -7.300 1.00 95.00 99 LEU A N 1
ATOM 694 C CA . LEU A 1 99 ? 7.079 -0.463 -6.943 1.00 95.00 99 LEU A CA 1
ATOM 695 C C . LEU A 1 99 ? 7.343 -0.911 -5.502 1.00 95.00 99 LEU A C 1
ATOM 697 O O . LEU A 1 99 ? 6.402 -1.086 -4.727 1.00 95.00 99 LEU A O 1
ATOM 701 N N . ALA A 1 100 ? 8.613 -0.999 -5.101 1.00 96.06 100 ALA A N 1
ATOM 702 C CA . ALA A 1 100 ? 8.996 -1.326 -3.731 1.00 96.06 100 ALA A CA 1
ATOM 703 C C . ALA A 1 100 ? 8.451 -0.299 -2.722 1.00 96.06 100 ALA A C 1
ATOM 705 O O . ALA A 1 100 ? 7.948 -0.668 -1.659 1.00 96.06 100 ALA A O 1
ATOM 706 N N . ALA A 1 101 ? 8.491 0.993 -3.063 1.00 94.44 101 ALA A N 1
ATOM 707 C CA . ALA A 1 101 ? 7.919 2.044 -2.227 1.00 94.44 101 ALA A CA 1
ATOM 708 C C . ALA A 1 101 ? 6.386 1.949 -2.119 1.00 94.44 101 ALA A C 1
ATOM 710 O O . ALA A 1 101 ? 5.851 2.163 -1.029 1.00 94.44 101 ALA A O 1
ATOM 711 N N . GLN A 1 102 ? 5.677 1.613 -3.206 1.00 93.31 102 GLN A N 1
ATOM 712 C CA . GLN A 1 102 ? 4.228 1.375 -3.164 1.00 93.31 102 GLN A CA 1
ATOM 713 C C . GLN A 1 102 ? 3.879 0.173 -2.280 1.00 93.31 102 GLN A C 1
ATOM 715 O O . GLN A 1 102 ? 2.999 0.283 -1.428 1.00 93.31 102 GLN A O 1
ATOM 720 N N . ALA A 1 103 ? 4.604 -0.938 -2.422 1.00 95.06 103 ALA A N 1
ATOM 721 C CA . ALA A 1 103 ? 4.404 -2.127 -1.598 1.00 95.06 103 ALA A CA 1
ATOM 722 C C . ALA A 1 103 ? 4.649 -1.840 -0.107 1.00 95.06 103 ALA A C 1
ATOM 724 O O . ALA A 1 103 ? 3.842 -2.214 0.742 1.00 95.06 103 ALA A O 1
ATOM 725 N N . ALA A 1 104 ? 5.721 -1.110 0.218 1.00 96.12 104 ALA A N 1
ATOM 726 C CA . ALA A 1 104 ? 6.018 -0.713 1.592 1.00 96.12 104 ALA A CA 1
ATOM 727 C C . ALA A 1 104 ? 4.936 0.207 2.187 1.00 96.12 104 ALA A C 1
ATOM 729 O O . ALA A 1 104 ? 4.589 0.069 3.360 1.00 96.12 104 ALA A O 1
ATOM 730 N N . ALA A 1 105 ? 4.386 1.132 1.392 1.00 93.88 105 ALA A N 1
ATOM 731 C CA . ALA A 1 105 ? 3.284 1.986 1.826 1.00 93.88 105 ALA A CA 1
ATOM 732 C C . ALA A 1 105 ? 2.005 1.175 2.092 1.00 93.88 105 ALA A C 1
ATOM 734 O O . ALA A 1 105 ? 1.381 1.362 3.135 1.00 93.88 105 ALA A O 1
ATOM 735 N N . ALA A 1 106 ? 1.660 0.239 1.203 1.00 94.69 106 ALA A N 1
ATOM 736 C CA . ALA A 1 106 ? 0.502 -0.635 1.372 1.00 94.69 106 ALA A CA 1
ATOM 737 C C . ALA A 1 106 ? 0.616 -1.511 2.632 1.00 94.69 106 ALA A C 1
ATOM 739 O O . ALA A 1 106 ? -0.345 -1.625 3.394 1.00 94.69 106 ALA A O 1
ATOM 740 N N . GLU A 1 107 ? 1.796 -2.079 2.903 1.00 96.44 107 GLU A N 1
ATOM 741 C CA . GLU A 1 107 ? 2.023 -2.862 4.123 1.00 96.44 107 GLU A CA 1
ATOM 742 C C . GLU A 1 107 ? 1.929 -1.992 5.384 1.00 96.44 107 GLU A C 1
ATOM 744 O O . GLU A 1 107 ? 1.331 -2.402 6.377 1.00 96.44 107 GLU A O 1
ATOM 749 N N . ALA A 1 108 ? 2.458 -0.764 5.352 1.00 96.31 108 ALA A N 1
ATOM 750 C CA . ALA A 1 108 ? 2.349 0.162 6.478 1.00 96.31 108 ALA A CA 1
ATOM 751 C C . ALA A 1 108 ? 0.889 0.549 6.778 1.00 96.31 108 ALA A C 1
ATOM 753 O O . ALA A 1 108 ? 0.492 0.603 7.943 1.00 96.31 108 ALA A O 1
ATOM 754 N N . GLU A 1 109 ? 0.075 0.785 5.746 1.00 95.62 109 GLU A N 1
ATOM 755 C CA . GLU A 1 109 ? -1.362 1.039 5.900 1.00 95.62 109 GLU A CA 1
ATOM 756 C C . GLU A 1 109 ? -2.099 -0.188 6.455 1.00 95.62 109 GLU A C 1
ATOM 758 O O . GLU A 1 109 ? -2.909 -0.058 7.377 1.00 95.62 109 GLU A O 1
ATOM 763 N N . ALA A 1 110 ? -1.778 -1.388 5.963 1.00 96.56 110 ALA A N 1
ATOM 764 C CA . ALA A 1 110 ? -2.346 -2.633 6.470 1.00 96.56 110 ALA A CA 1
ATOM 765 C C . ALA A 1 110 ? -1.977 -2.879 7.943 1.00 96.56 110 ALA A C 1
ATOM 767 O O . ALA A 1 110 ? -2.837 -3.270 8.737 1.00 96.56 110 ALA A O 1
ATOM 768 N N . ALA A 1 111 ? -0.727 -2.618 8.330 1.00 97.81 111 ALA A N 1
ATOM 769 C CA . ALA A 1 111 ? -0.275 -2.712 9.714 1.00 97.81 111 ALA A CA 1
ATOM 770 C C . ALA A 1 111 ? -1.028 -1.724 10.618 1.00 97.81 111 ALA A C 1
ATOM 772 O O . ALA A 1 111 ? -1.591 -2.130 11.634 1.00 97.81 111 ALA A O 1
ATOM 773 N N . ALA A 1 112 ? -1.145 -0.458 10.204 1.00 97.00 112 ALA A N 1
ATOM 774 C CA . ALA A 1 112 ? -1.892 0.552 10.952 1.00 97.00 112 ALA A CA 1
ATOM 775 C C . ALA A 1 112 ? -3.378 0.179 11.122 1.00 97.00 112 ALA A C 1
ATOM 777 O O . ALA A 1 112 ? -3.951 0.378 12.196 1.00 97.00 112 ALA A O 1
ATOM 778 N N . ALA A 1 113 ? -4.005 -0.399 10.092 1.00 97.56 113 ALA A N 1
ATOM 779 C CA . ALA A 1 113 ? -5.382 -0.882 10.172 1.00 97.56 113 ALA A CA 1
ATOM 780 C C . ALA A 1 113 ? -5.536 -2.047 11.167 1.00 97.56 113 ALA A C 1
ATOM 782 O O . ALA A 1 113 ? -6.503 -2.078 11.933 1.00 97.56 113 ALA A O 1
ATOM 783 N N . ARG A 1 114 ? -4.578 -2.985 11.201 1.00 98.44 114 ARG A N 1
ATOM 784 C CA . ARG A 1 114 ? -4.564 -4.089 12.178 1.00 98.44 114 ARG A CA 1
ATOM 785 C C . ARG A 1 114 ? -4.407 -3.570 13.605 1.00 98.44 114 ARG A C 1
ATOM 787 O O . ARG A 1 114 ? -5.172 -3.982 14.474 1.00 98.44 114 ARG A O 1
ATOM 794 N N . ASP A 1 115 ? -3.488 -2.639 13.836 1.00 98.06 115 ASP A N 1
ATOM 795 C CA . ASP A 1 115 ? -3.274 -2.040 15.158 1.00 98.06 115 ASP A CA 1
ATOM 796 C C . ASP A 1 115 ? -4.528 -1.307 15.653 1.00 98.06 115 ASP A C 1
ATOM 798 O O . ASP A 1 115 ? -4.940 -1.471 16.804 1.00 98.06 115 ASP A O 1
ATOM 802 N N . ALA A 1 116 ? -5.195 -0.559 14.767 1.00 97.75 116 ALA A N 1
ATOM 803 C CA . ALA A 1 116 ? -6.460 0.099 15.078 1.00 97.75 116 ALA A CA 1
ATOM 804 C C . ALA A 1 116 ? -7.570 -0.909 15.428 1.00 97.75 116 ALA A C 1
ATOM 806 O O . ALA A 1 116 ? -8.312 -0.698 16.390 1.00 97.75 116 ALA A O 1
ATOM 807 N N . ALA A 1 117 ? -7.666 -2.023 14.694 1.00 97.88 117 ALA A N 1
ATOM 808 C CA . ALA A 1 117 ? -8.636 -3.081 14.974 1.00 97.88 117 ALA A CA 1
ATOM 809 C C . ALA A 1 117 ? -8.375 -3.761 16.329 1.00 97.88 117 ALA A C 1
ATOM 811 O O . ALA A 1 117 ? -9.312 -3.986 17.097 1.00 97.88 117 ALA A O 1
ATOM 812 N N . VAL A 1 118 ? -7.109 -4.036 16.660 1.00 98.56 118 VAL A N 1
ATOM 813 C CA . VAL A 1 118 ? -6.725 -4.588 17.968 1.00 98.56 118 VAL A CA 1
ATOM 814 C C . VAL A 1 118 ? -7.081 -3.611 19.086 1.00 98.56 118 VAL A C 1
ATOM 816 O O . VAL A 1 118 ? -7.716 -4.009 20.061 1.00 98.56 118 VAL A O 1
ATOM 819 N N . ALA A 1 119 ? -6.742 -2.328 18.943 1.00 98.50 119 ALA A N 1
ATOM 820 C CA . ALA A 1 119 ? -7.070 -1.311 19.940 1.00 98.50 119 ALA A CA 1
ATOM 821 C C . ALA A 1 119 ? -8.587 -1.195 20.175 1.00 98.50 119 ALA A C 1
ATOM 823 O O . ALA A 1 119 ? -9.027 -1.131 21.325 1.00 98.50 119 ALA A O 1
ATOM 824 N N . ALA A 1 120 ? -9.389 -1.234 19.106 1.00 98.00 120 ALA A N 1
ATOM 825 C CA . ALA A 1 120 ? -10.846 -1.233 19.201 1.00 98.00 120 ALA A CA 1
ATOM 826 C C . ALA A 1 120 ? -11.376 -2.472 19.944 1.00 98.00 120 ALA A C 1
ATOM 828 O O . ALA A 1 120 ? -12.203 -2.336 20.846 1.00 98.00 120 ALA A O 1
ATOM 829 N N . ALA A 1 121 ? -10.853 -3.663 19.634 1.00 98.25 121 ALA A N 1
ATOM 830 C CA . ALA A 1 121 ? -11.237 -4.900 20.312 1.00 98.25 121 ALA A CA 1
ATOM 831 C C . ALA A 1 121 ? -10.882 -4.880 21.810 1.00 98.25 121 ALA A C 1
ATOM 833 O O . ALA A 1 121 ? -11.678 -5.316 22.643 1.00 98.25 121 ALA A O 1
ATOM 834 N N . VAL A 1 122 ? -9.715 -4.333 22.175 1.00 98.50 122 VAL A N 1
ATOM 835 C CA . VAL A 1 122 ? -9.326 -4.160 23.584 1.00 98.50 122 VAL A CA 1
ATOM 836 C C . VAL A 1 122 ? -10.262 -3.184 24.297 1.00 98.50 122 VAL A C 1
ATOM 838 O O . VAL A 1 122 ? -10.731 -3.492 25.393 1.00 98.50 122 VAL A O 1
ATOM 841 N N . ALA A 1 123 ? -10.568 -2.037 23.688 1.00 98.44 123 ALA A N 1
ATOM 842 C CA . ALA A 1 123 ? -11.473 -1.050 24.273 1.00 98.44 123 ALA A CA 1
ATOM 843 C C . ALA A 1 123 ? -12.882 -1.627 24.490 1.00 98.44 123 ALA A C 1
ATOM 845 O O . ALA A 1 123 ? -13.488 -1.423 25.543 1.00 98.44 123 ALA A O 1
ATOM 846 N N . GLU A 1 124 ? -13.389 -2.406 23.533 1.00 98.06 124 GLU A N 1
ATOM 847 C CA . GLU A 1 124 ? -14.675 -3.084 23.666 1.00 98.06 124 GLU A CA 1
ATOM 848 C C . GLU A 1 124 ? -14.657 -4.138 24.783 1.00 98.06 124 GLU A C 1
ATOM 850 O O . GLU A 1 124 ? -15.580 -4.193 25.599 1.00 98.06 124 GLU A O 1
ATOM 855 N N . ALA A 1 125 ? -13.604 -4.956 24.863 1.00 98.31 125 ALA A N 1
ATOM 856 C CA . ALA A 1 125 ? -13.460 -5.945 25.927 1.00 98.31 125 ALA A CA 1
ATOM 857 C C . ALA A 1 125 ? -13.427 -5.285 27.315 1.00 98.31 125 ALA A C 1
ATOM 859 O O . ALA A 1 125 ? -14.085 -5.764 28.241 1.00 98.31 125 ALA A O 1
ATOM 860 N N . GLN A 1 126 ? -12.724 -4.156 27.449 1.00 98.50 126 GLN A N 1
ATOM 861 C CA . GLN A 1 126 ? -12.695 -3.365 28.680 1.00 98.50 126 GLN A CA 1
ATOM 862 C C . GLN A 1 126 ? -14.078 -2.801 29.026 1.00 98.50 126 GLN A C 1
ATOM 864 O O . GLN A 1 126 ? -14.530 -2.961 30.157 1.00 98.50 126 GLN A O 1
ATOM 869 N N . ALA A 1 127 ? -14.789 -2.220 28.055 1.00 98.25 127 ALA A N 1
ATOM 870 C CA . ALA A 1 127 ? -16.139 -1.701 28.269 1.00 98.25 127 ALA A CA 1
ATOM 871 C C . ALA A 1 127 ? -17.118 -2.802 28.719 1.00 98.25 127 ALA A C 1
ATOM 873 O O . ALA A 1 127 ? -17.890 -2.605 29.659 1.00 98.25 127 ALA A O 1
ATOM 874 N N . ARG A 1 128 ? -17.051 -3.989 28.099 1.00 98.25 128 ARG A N 1
ATOM 875 C CA . ARG A 1 128 ? -17.856 -5.155 28.495 1.00 98.25 128 ARG A CA 1
ATOM 876 C C . ARG A 1 128 ? -17.514 -5.633 29.906 1.00 98.25 128 ARG A C 1
ATOM 878 O O . ARG A 1 128 ? -18.425 -5.948 30.667 1.00 98.25 128 ARG A O 1
ATOM 885 N N . ALA A 1 129 ? -16.231 -5.665 30.269 1.00 98.44 129 ALA A N 1
ATOM 886 C CA . ALA A 1 129 ? -15.799 -6.045 31.612 1.00 98.44 129 ALA A CA 1
ATOM 887 C C . ALA A 1 129 ? -16.332 -5.069 32.674 1.00 98.44 129 ALA A C 1
ATOM 889 O O . ALA A 1 129 ? -16.902 -5.508 33.672 1.00 98.44 129 ALA A O 1
ATOM 890 N N . SER A 1 130 ? -16.237 -3.757 32.433 1.00 98.19 130 SER A N 1
ATOM 891 C CA . SER A 1 130 ? -16.780 -2.740 33.342 1.00 98.19 130 SER A CA 1
ATOM 892 C C . SER A 1 130 ? -18.303 -2.828 33.475 1.00 98.19 130 SER A C 1
ATOM 894 O O . SER A 1 130 ? -18.824 -2.767 34.587 1.00 98.19 130 SER A O 1
ATOM 896 N N . ALA A 1 131 ? -19.025 -3.042 32.370 1.00 97.88 131 ALA A N 1
ATOM 897 C CA . ALA A 1 131 ? -20.477 -3.224 32.400 1.00 97.88 131 ALA A CA 1
ATOM 898 C C . ALA A 1 131 ? -20.896 -4.493 33.170 1.00 97.88 131 ALA A C 1
ATOM 900 O O . ALA A 1 131 ? -21.890 -4.484 33.904 1.00 97.88 131 ALA A O 1
ATOM 901 N N . ALA A 1 132 ? -20.133 -5.582 33.035 1.00 97.94 132 ALA A N 1
ATOM 902 C CA . ALA A 1 132 ? -20.361 -6.814 33.785 1.00 97.94 132 ALA A CA 1
ATOM 903 C C . ALA A 1 132 ? -20.112 -6.618 35.290 1.00 97.94 132 ALA A C 1
ATOM 905 O O . ALA A 1 132 ? -20.913 -7.076 36.106 1.00 97.94 132 ALA A O 1
ATOM 906 N N . GLU A 1 133 ? -19.051 -5.898 35.664 1.00 98.56 133 GLU A N 1
ATOM 907 C CA . GLU A 1 133 ? -18.754 -5.581 37.062 1.00 98.56 133 GLU A CA 1
ATOM 908 C C . GLU A 1 133 ? -19.844 -4.705 37.695 1.00 98.56 133 GLU A C 1
ATOM 910 O O . GLU A 1 133 ? -20.300 -4.985 38.806 1.00 98.56 133 GLU A O 1
ATOM 915 N N . GLU A 1 134 ? -20.316 -3.677 36.987 1.00 98.44 134 GLU A N 1
ATOM 916 C CA . GLU A 1 134 ? -21.416 -2.838 37.463 1.00 98.44 134 GLU A CA 1
ATOM 917 C C . GLU A 1 134 ? -22.699 -3.657 37.656 1.00 98.44 134 GLU A C 1
ATOM 919 O O . GLU A 1 134 ? -23.351 -3.564 38.699 1.00 98.44 134 GLU A O 1
ATOM 924 N N . SER A 1 135 ? -23.021 -4.525 36.694 1.00 97.69 135 SER A N 1
ATOM 925 C CA . SER A 1 135 ? -24.181 -5.419 36.776 1.00 97.69 135 SER A CA 1
ATOM 926 C C . SER A 1 135 ? -24.090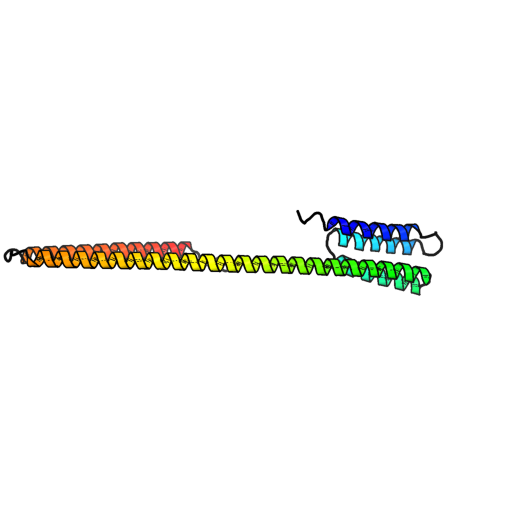 -6.361 37.982 1.00 97.69 135 SER A C 1
ATOM 928 O O . SER A 1 135 ? -25.077 -6.549 38.697 1.00 97.69 135 SER A O 1
ATOM 930 N N . ALA A 1 136 ? -22.902 -6.906 38.260 1.00 98.06 136 ALA A N 1
ATOM 931 C CA . ALA A 1 136 ? -22.661 -7.754 39.426 1.00 98.06 136 ALA A CA 1
ATOM 932 C C . ALA A 1 136 ? -22.831 -6.982 40.747 1.00 98.06 136 ALA A C 1
ATOM 934 O O . ALA A 1 136 ? -23.486 -7.473 41.668 1.00 98.06 136 ALA A O 1
ATOM 935 N N . ARG A 1 137 ? -22.317 -5.747 40.831 1.00 98.62 137 ARG A N 1
ATOM 936 C CA . ARG A 1 137 ? -22.497 -4.876 42.007 1.00 98.62 137 ARG A CA 1
ATOM 937 C C . ARG A 1 137 ? -23.971 -4.540 42.247 1.00 98.62 137 ARG A C 1
ATOM 939 O O . ARG A 1 137 ? -24.430 -4.594 43.386 1.00 98.62 137 ARG A O 1
ATOM 946 N N . GLN A 1 138 ? -24.729 -4.238 41.191 1.00 98.38 138 GLN A N 1
ATOM 947 C CA . GLN A 1 138 ? -26.167 -3.972 41.301 1.00 98.38 138 GLN A CA 1
ATOM 948 C C . GLN A 1 138 ? -26.952 -5.211 41.759 1.00 98.38 138 GLN A C 1
ATOM 950 O O . GLN A 1 138 ? -27.865 -5.084 42.574 1.00 98.38 138 GLN A O 1
ATOM 955 N N . ALA A 1 139 ? -26.602 -6.403 41.265 1.00 97.69 139 ALA A N 1
ATOM 956 C CA . ALA A 1 139 ? -27.222 -7.653 41.700 1.00 97.69 139 ALA A CA 1
ATOM 957 C C . ALA A 1 139 ? -26.964 -7.922 43.193 1.00 97.69 139 ALA A C 1
ATOM 959 O O . ALA A 1 139 ? -27.915 -8.156 43.938 1.00 97.69 139 ALA A O 1
ATOM 960 N N . ALA A 1 140 ? -25.712 -7.782 43.642 1.00 98.06 140 ALA A N 1
ATOM 961 C CA . ALA A 1 140 ? -25.343 -7.948 45.048 1.00 98.06 140 ALA A CA 1
ATOM 962 C C . ALA A 1 140 ? -26.068 -6.945 45.967 1.00 98.06 140 ALA A C 1
ATOM 964 O O . ALA A 1 140 ? -26.557 -7.317 47.031 1.00 98.06 140 ALA A O 1
ATOM 965 N N . ALA A 1 141 ? -26.207 -5.683 45.542 1.00 98.25 141 ALA A N 1
ATOM 966 C CA . ALA A 1 141 ? -26.941 -4.670 46.303 1.00 98.25 141 ALA A CA 1
ATOM 967 C C . ALA A 1 141 ? -28.439 -5.001 46.442 1.00 98.25 141 ALA A C 1
ATOM 969 O O . ALA A 1 141 ? -29.016 -4.816 47.513 1.00 98.25 141 ALA A O 1
ATOM 970 N N . ARG A 1 142 ? -29.075 -5.519 45.380 1.00 98.31 142 ARG A N 1
ATOM 971 C CA . ARG A 1 142 ? -30.482 -5.961 45.426 1.00 98.31 142 ARG A CA 1
ATOM 972 C C . ARG A 1 142 ? -30.670 -7.156 46.353 1.00 98.31 142 ARG A C 1
ATOM 974 O O . ARG A 1 142 ? -31.660 -7.201 47.077 1.00 98.31 142 ARG A O 1
ATOM 981 N N . GLU A 1 143 ? -29.735 -8.101 46.338 1.00 97.94 143 GLU A N 1
ATOM 982 C CA . GLU A 1 143 ? -29.767 -9.258 47.230 1.00 97.94 143 GLU A CA 1
ATOM 983 C C . GLU A 1 143 ? -29.634 -8.833 48.697 1.00 97.94 143 GLU A C 1
ATOM 985 O O . GLU A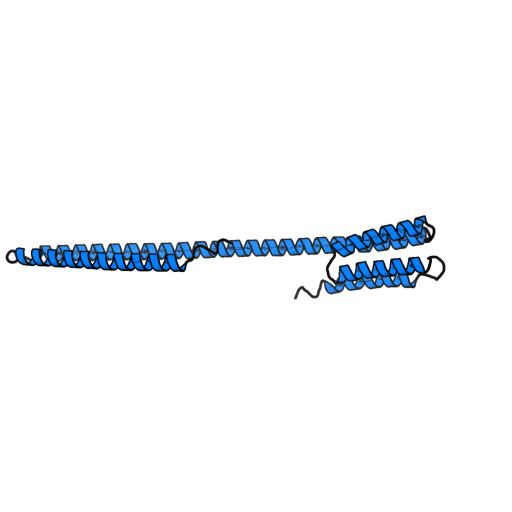 1 143 ? -30.450 -9.235 49.524 1.00 97.94 143 GLU A O 1
ATOM 990 N N . ALA A 1 144 ? -28.681 -7.950 49.012 1.00 97.75 144 ALA A N 1
ATOM 991 C CA . ALA A 1 144 ? -28.510 -7.414 50.361 1.00 97.75 144 ALA A CA 1
ATOM 992 C C . ALA A 1 144 ? -29.775 -6.689 50.861 1.00 97.75 144 ALA A C 1
ATOM 994 O O . ALA A 1 144 ? -30.234 -6.947 51.973 1.00 97.75 144 ALA A O 1
ATOM 995 N N . ALA A 1 145 ? -30.390 -5.850 50.019 1.00 97.56 145 ALA A N 1
ATOM 996 C CA . ALA A 1 145 ? -31.638 -5.163 50.357 1.00 97.56 145 ALA A CA 1
ATOM 997 C C . ALA A 1 145 ? -32.808 -6.141 50.588 1.00 97.56 145 ALA A C 1
ATOM 999 O O . ALA A 1 145 ? -33.622 -5.938 51.489 1.00 97.56 145 ALA A O 1
ATOM 1000 N N . ALA A 1 146 ? -32.892 -7.222 49.804 1.00 97.00 146 ALA A N 1
ATOM 1001 C CA . ALA A 1 146 ? -33.904 -8.259 49.997 1.00 97.00 146 ALA A CA 1
ATOM 1002 C C . ALA A 1 146 ? -33.703 -9.023 51.319 1.00 97.00 146 ALA A C 1
ATOM 1004 O O . ALA A 1 146 ? -34.680 -9.315 52.009 1.00 97.00 146 ALA A O 1
ATOM 1005 N N . GLN A 1 147 ? -32.452 -9.312 51.694 1.00 97.38 147 GLN A N 1
ATOM 1006 C CA . GLN A 1 147 ? -32.124 -9.948 52.974 1.00 97.38 147 GLN A CA 1
ATOM 1007 C C . GLN A 1 147 ? -32.476 -9.043 54.163 1.00 97.38 147 GLN A C 1
ATOM 1009 O O . GLN A 1 147 ? -33.081 -9.511 55.126 1.00 97.38 147 GLN A O 1
ATOM 1014 N N . GLU A 1 148 ? -32.165 -7.747 54.087 1.00 97.69 148 GLU A N 1
ATOM 1015 C CA . GLU A 1 148 ? -32.522 -6.776 55.129 1.00 97.69 148 GLU A CA 1
ATOM 1016 C C . GLU A 1 148 ? -34.044 -6.665 55.304 1.00 97.69 148 GLU A C 1
ATOM 1018 O O . GLU A 1 148 ? -34.545 -6.770 56.425 1.00 97.69 148 GLU A O 1
ATOM 1023 N N . ALA A 1 149 ? -34.794 -6.565 54.202 1.0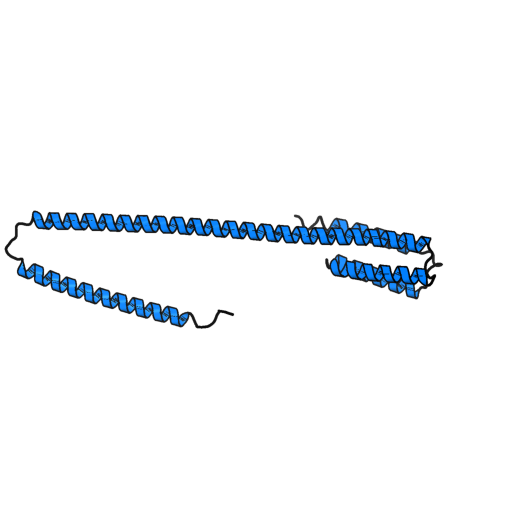0 96.25 149 ALA A N 1
ATOM 1024 C CA . ALA A 1 149 ? -36.255 -6.538 54.236 1.00 96.25 149 ALA A CA 1
ATOM 1025 C C . ALA A 1 149 ? -36.854 -7.829 54.825 1.00 96.25 149 ALA A C 1
ATOM 1027 O O . ALA A 1 149 ? -37.829 -7.779 55.578 1.00 96.25 149 ALA A O 1
ATOM 1028 N N . ALA A 1 150 ? -36.266 -8.991 54.519 1.00 95.81 150 ALA A N 1
ATOM 1029 C CA . ALA A 1 150 ? -36.690 -10.269 55.086 1.00 95.81 150 ALA A CA 1
ATOM 1030 C C . ALA A 1 150 ? -36.430 -10.346 56.601 1.00 95.81 150 ALA A C 1
ATOM 1032 O O . ALA A 1 150 ? -37.288 -10.828 57.342 1.00 95.81 150 ALA A O 1
ATOM 1033 N N . LEU A 1 151 ? -35.284 -9.845 57.075 1.00 96.62 151 LEU A N 1
ATOM 1034 C CA . LEU A 1 151 ? -34.967 -9.768 58.505 1.00 96.62 151 LEU A CA 1
ATOM 1035 C C . LEU A 1 151 ? -35.895 -8.793 59.241 1.00 96.62 151 LEU A C 1
ATOM 1037 O O . LEU A 1 151 ? -36.356 -9.096 60.340 1.00 96.62 151 LEU A O 1
ATOM 1041 N N . GLU A 1 152 ? -36.210 -7.640 58.645 1.00 95.31 152 GLU A N 1
ATOM 1042 C CA . GLU A 1 152 ? -37.165 -6.693 59.227 1.00 95.31 152 GLU A CA 1
ATOM 1043 C C . GLU A 1 152 ? -38.575 -7.297 59.321 1.00 95.31 152 GLU A C 1
ATOM 1045 O O . GLU A 1 152 ? -39.244 -7.155 60.347 1.00 95.31 152 GLU A O 1
ATOM 1050 N N . ALA A 1 153 ? -39.015 -8.024 58.290 1.00 92.00 153 ALA A N 1
ATOM 1051 C CA . ALA A 1 153 ? -40.292 -8.733 58.312 1.00 92.00 153 ALA A CA 1
ATOM 1052 C C . ALA A 1 153 ? -40.349 -9.783 59.435 1.00 92.00 153 ALA A C 1
ATOM 1054 O O . ALA A 1 153 ? -41.350 -9.840 60.149 1.00 92.00 153 ALA A O 1
ATOM 1055 N N . GLN A 1 154 ? -39.271 -10.549 59.644 1.00 92.00 154 GLN A N 1
ATOM 1056 C CA . GLN A 1 154 ? -39.171 -11.510 60.752 1.00 92.00 154 GLN A CA 1
ATOM 1057 C C . GLN A 1 154 ? -39.275 -10.818 62.119 1.00 92.00 154 GLN A C 1
ATOM 1059 O O . GLN A 1 154 ? -40.076 -11.231 62.957 1.00 92.00 154 GLN A O 1
ATOM 1064 N N . ARG A 1 155 ? -38.562 -9.701 62.325 1.00 92.62 155 ARG A N 1
ATOM 1065 C CA . ARG A 1 155 ? -38.644 -8.924 63.578 1.00 92.62 155 ARG A CA 1
ATOM 1066 C C . ARG A 1 155 ? -40.061 -8.424 63.865 1.00 92.62 155 ARG A C 1
ATOM 1068 O O . ARG A 1 155 ? -40.529 -8.506 64.995 1.00 92.62 155 ARG A O 1
ATOM 1075 N N . ARG A 1 156 ? -40.782 -7.959 62.837 1.00 88.94 156 ARG A N 1
ATOM 1076 C CA . ARG A 1 156 ? -42.185 -7.525 62.982 1.00 88.94 156 ARG A CA 1
ATOM 1077 C C . ARG A 1 156 ? -43.126 -8.669 63.366 1.00 88.94 156 ARG A C 1
ATOM 1079 O O . ARG A 1 156 ? -44.123 -8.411 64.035 1.00 88.94 156 ARG A O 1
ATOM 1086 N N . THR A 1 157 ? -42.839 -9.904 62.950 1.00 85.25 157 THR A N 1
ATOM 1087 C CA . THR A 1 157 ? -43.645 -11.070 63.345 1.00 85.25 157 THR A CA 1
ATOM 1088 C C . THR A 1 157 ? -43.369 -11.547 64.771 1.00 85.25 157 THR A C 1
ATOM 1090 O O . THR A 1 157 ? -44.278 -12.085 65.392 1.00 85.25 157 THR A O 1
ATOM 1093 N N . GLU A 1 158 ? -42.166 -11.325 65.311 1.00 79.69 158 GLU A N 1
ATOM 1094 C CA . GLU A 1 158 ? -41.810 -11.750 66.675 1.00 79.69 158 GLU A CA 1
ATOM 1095 C C . GLU A 1 158 ? -42.347 -10.803 67.766 1.00 79.69 158 GLU A C 1
ATOM 1097 O O . GLU A 1 158 ? -42.825 -11.276 68.795 1.00 79.69 158 GLU A O 1
ATOM 1102 N N . ASP A 1 159 ? -42.359 -9.485 67.535 1.00 73.69 159 ASP A N 1
ATOM 1103 C CA . ASP A 1 159 ? -42.856 -8.501 68.520 1.00 73.69 159 ASP A CA 1
ATOM 1104 C C . ASP A 1 159 ? -44.395 -8.330 68.510 1.00 73.69 159 ASP A C 1
ATOM 1106 O O . ASP A 1 159 ? -44.988 -7.740 69.419 1.00 73.69 159 ASP A O 1
ATOM 1110 N N . GLY A 1 160 ? -45.082 -8.860 67.494 1.00 57.84 160 GLY A N 1
ATOM 1111 C CA . GLY A 1 160 ? -46.531 -8.760 67.318 1.00 57.84 160 GLY A CA 1
ATOM 1112 C C . GLY A 1 160 ? -47.321 -9.866 68.025 1.00 57.84 160 GLY A C 1
ATOM 1113 O O . GLY A 1 160 ? -47.913 -10.715 67.364 1.00 57.84 160 GLY A O 1
ATOM 1114 N N . SER A 1 161 ? -47.391 -9.841 69.360 1.00 49.78 161 SER A N 1
ATOM 1115 C CA . SER A 1 161 ? -48.348 -10.646 70.141 1.00 49.78 161 SER A CA 1
ATOM 1116 C C . SER A 1 161 ? -49.795 -10.276 69.769 1.00 49.78 161 SER A C 1
ATOM 1118 O O . SER A 1 161 ? -50.363 -9.305 70.267 1.00 49.78 161 SER A O 1
ATOM 1120 N N . GLY A 1 162 ? -50.389 -11.034 68.845 1.00 54.00 162 GLY A N 1
ATOM 1121 C CA . GLY A 1 162 ? -51.735 -10.806 68.316 1.00 54.00 162 GLY A CA 1
ATOM 1122 C C . GLY A 1 162 ? -52.378 -12.096 67.812 1.00 54.00 162 GLY A C 1
ATOM 1123 O O . GLY A 1 162 ? -52.819 -12.171 66.671 1.00 54.00 162 GLY A O 1
ATOM 1124 N N . ALA A 1 163 ? -52.431 -13.125 68.660 1.00 53.75 163 ALA A N 1
ATOM 1125 C CA . ALA A 1 163 ? -52.879 -14.486 68.337 1.00 53.75 163 ALA A CA 1
ATOM 1126 C C . ALA A 1 163 ? -54.373 -14.647 67.943 1.00 53.75 163 ALA A C 1
ATOM 1128 O O . ALA A 1 163 ? -54.862 -15.771 67.879 1.00 53.75 163 ALA A O 1
ATOM 1129 N N . ALA A 1 164 ? -55.124 -13.571 67.678 1.00 53.47 164 ALA A N 1
ATOM 1130 C CA . ALA A 1 164 ? -56.584 -13.638 67.531 1.00 53.47 164 ALA A CA 1
ATOM 1131 C C . ALA A 1 164 ? -57.142 -13.456 66.099 1.00 53.47 164 ALA A C 1
ATOM 1133 O O . ALA A 1 164 ? -58.321 -13.729 65.904 1.00 53.47 164 ALA A O 1
ATOM 1134 N N . ASP A 1 165 ? -56.348 -13.066 65.089 1.00 56.56 165 ASP A N 1
ATOM 1135 C CA . ASP A 1 165 ? -56.857 -12.779 63.720 1.00 56.56 165 ASP A CA 1
ATOM 1136 C C . ASP A 1 165 ? -56.124 -13.560 62.599 1.00 56.56 165 ASP A C 1
ATOM 1138 O O . ASP A 1 165 ? -56.101 -13.165 61.434 1.00 56.56 165 ASP A O 1
ATOM 1142 N N . HIS A 1 166 ? -55.504 -14.700 62.927 1.00 58.91 166 HIS A N 1
ATOM 1143 C CA . HIS A 1 166 ? -54.647 -15.447 61.989 1.00 58.91 166 HIS A CA 1
ATOM 1144 C C . HIS A 1 166 ? -55.367 -15.961 60.729 1.00 58.91 166 HIS A C 1
ATOM 1146 O O . HIS A 1 166 ? -54.785 -15.948 59.647 1.00 58.91 166 HIS A O 1
ATOM 1152 N N . GLY A 1 167 ? -56.637 -16.365 60.834 1.00 70.38 167 GLY A N 1
ATOM 1153 C CA . GLY A 1 167 ? -57.361 -16.951 59.699 1.00 70.38 167 GLY A CA 1
ATOM 1154 C C . GLY A 1 167 ? -57.630 -15.958 58.565 1.00 70.38 167 GLY A C 1
ATOM 1155 O O . GLY A 1 167 ? -57.519 -16.301 57.390 1.00 70.38 167 GLY A O 1
ATOM 1156 N N . LYS A 1 168 ? -57.923 -14.697 58.901 1.00 72.12 168 LYS A N 1
ATOM 1157 C CA . LYS A 1 168 ? -58.262 -13.669 57.907 1.00 72.12 168 LYS A CA 1
ATOM 1158 C C . LYS A 1 168 ? -57.021 -13.094 57.228 1.00 72.12 168 LYS A C 1
ATOM 1160 O O . LYS A 1 168 ? -57.073 -12.694 56.064 1.00 72.12 168 LYS A O 1
ATOM 1165 N N . ALA A 1 169 ? -55.900 -13.059 57.946 1.00 71.56 169 ALA A N 1
ATOM 1166 C CA . ALA A 1 169 ? -54.610 -12.672 57.392 1.00 71.56 169 ALA A CA 1
ATOM 1167 C C . ALA A 1 169 ? -54.087 -13.714 56.387 1.00 71.56 169 ALA A C 1
ATOM 1169 O O . ALA A 1 169 ? -53.601 -13.337 55.321 1.00 71.56 169 ALA A O 1
ATOM 1170 N N . GLU A 1 170 ? -54.240 -15.009 56.680 1.00 77.62 170 GLU A N 1
ATOM 1171 C CA . GLU A 1 170 ? -53.788 -16.088 55.794 1.00 77.62 170 GLU A CA 1
ATOM 1172 C C . GLU A 1 170 ? -54.618 -16.167 54.499 1.00 77.62 170 GLU A C 1
ATOM 1174 O O . GLU A 1 170 ? -54.063 -16.336 53.411 1.00 77.62 170 GLU A O 1
ATOM 1179 N N . GLU A 1 171 ? -55.935 -15.947 54.588 1.00 83.69 171 GLU A N 1
ATOM 1180 C CA . GLU A 1 171 ? -56.822 -15.861 53.419 1.00 83.69 171 GLU A CA 1
ATOM 1181 C C . GLU A 1 171 ? -56.442 -14.687 52.501 1.00 83.69 171 GLU A C 1
ATOM 1183 O O . GLU A 1 171 ? -56.288 -14.861 51.291 1.00 83.69 171 GLU A O 1
ATOM 1188 N N . ARG A 1 172 ? -56.171 -13.505 53.073 1.00 84.25 172 ARG A N 1
ATOM 1189 C CA . ARG A 1 172 ? -55.709 -12.334 52.305 1.00 84.25 172 ARG A CA 1
ATOM 1190 C C . ARG A 1 172 ? -54.323 -12.532 51.698 1.00 84.25 172 ARG A C 1
ATOM 1192 O O . ARG A 1 172 ? -54.072 -12.050 50.596 1.00 84.25 172 ARG A O 1
ATOM 1199 N N . ALA A 1 173 ? -53.427 -13.232 52.392 1.00 78.94 173 ALA A N 1
ATOM 1200 C CA . ALA A 1 173 ? -52.103 -13.556 51.870 1.00 78.94 173 ALA A CA 1
ATOM 1201 C C . ALA A 1 173 ? -52.189 -14.511 50.668 1.00 78.94 173 ALA A C 1
ATOM 1203 O O . ALA A 1 173 ? -51.485 -14.302 49.680 1.00 78.94 173 ALA A O 1
ATOM 1204 N N . ARG A 1 174 ? -53.087 -15.507 50.707 1.00 87.06 174 ARG A N 1
ATOM 1205 C CA . ARG A 1 174 ? -53.347 -16.390 49.558 1.00 87.06 174 ARG A CA 1
ATOM 1206 C C . ARG A 1 174 ? -53.946 -15.637 48.376 1.00 87.06 174 ARG A C 1
ATOM 1208 O O . ARG A 1 174 ? -53.438 -15.786 47.270 1.00 87.06 174 ARG A O 1
ATOM 1215 N N . GLU A 1 175 ? -54.947 -14.787 48.608 1.00 92.00 175 GLU A N 1
ATOM 1216 C CA . GLU A 1 175 ? -55.557 -13.984 47.537 1.00 92.00 175 GLU A CA 1
ATOM 1217 C C . GLU A 1 175 ? -54.535 -13.023 46.898 1.00 92.00 175 GLU A C 1
ATOM 1219 O O . GLU A 1 175 ? -54.493 -12.847 45.679 1.00 92.00 175 GLU A O 1
ATOM 1224 N N . ALA A 1 176 ? -53.654 -12.425 47.707 1.00 85.31 176 ALA A N 1
ATOM 1225 C CA . ALA A 1 176 ? -52.580 -11.569 47.213 1.00 85.31 176 ALA A CA 1
ATOM 1226 C C . ALA A 1 176 ? -51.525 -12.353 46.412 1.00 85.31 176 ALA A C 1
ATOM 1228 O O . ALA A 1 176 ? -51.071 -11.873 45.371 1.00 85.31 176 ALA A O 1
ATOM 1229 N N . ALA A 1 177 ? -51.152 -13.555 46.863 1.00 85.44 177 ALA A N 1
ATOM 1230 C CA . ALA A 1 177 ? -50.221 -14.427 46.152 1.00 85.44 177 ALA A CA 1
ATOM 1231 C C . ALA A 1 177 ? -50.797 -14.913 44.811 1.00 85.44 177 ALA A C 1
ATOM 1233 O O . ALA A 1 177 ? -50.082 -14.926 43.808 1.00 85.44 177 ALA A O 1
ATOM 1234 N N . GLU A 1 178 ? -52.088 -15.246 44.766 1.00 94.12 178 GLU A N 1
ATOM 1235 C CA . GLU A 1 178 ? -52.787 -15.635 43.539 1.00 94.12 178 GLU A CA 1
ATOM 1236 C C . GLU A 1 178 ? -52.823 -14.482 42.527 1.00 94.12 178 GLU A C 1
ATOM 1238 O O . GLU A 1 178 ? -52.386 -14.653 41.387 1.00 94.12 178 GLU A O 1
ATOM 1243 N N . LYS A 1 179 ? -53.200 -13.270 42.962 1.00 92.44 179 LYS A N 1
ATOM 1244 C CA . LYS A 1 179 ? -53.162 -12.067 42.110 1.00 92.44 179 LYS A CA 1
ATOM 1245 C C . LYS A 1 179 ? -51.756 -11.734 41.615 1.00 92.44 179 LYS A C 1
ATOM 1247 O O . LYS A 1 179 ? -51.586 -11.309 40.473 1.00 92.44 179 LYS A O 1
ATOM 1252 N N . ALA A 1 180 ? -50.733 -11.910 42.451 1.00 88.62 180 ALA A N 1
ATOM 1253 C CA . ALA A 1 180 ? -49.348 -11.689 42.045 1.00 88.62 180 ALA A CA 1
ATOM 1254 C C . ALA A 1 180 ? -48.899 -12.708 40.984 1.00 88.62 180 ALA A C 1
ATOM 1256 O O . ALA A 1 180 ? -48.257 -12.327 40.002 1.00 88.62 180 ALA A O 1
ATOM 1257 N N . ALA A 1 181 ? -49.274 -13.980 41.142 1.00 89.38 181 ALA A N 1
ATOM 1258 C CA . ALA A 1 181 ? -48.979 -15.031 40.175 1.00 89.38 181 ALA A CA 1
ATOM 1259 C C . ALA A 1 181 ? -49.707 -14.813 38.837 1.00 89.38 181 ALA A C 1
ATOM 1261 O O . ALA A 1 181 ? -49.100 -14.990 37.781 1.00 89.38 181 ALA A O 1
ATOM 1262 N N . GLU A 1 182 ? -50.972 -14.384 38.863 1.00 95.38 182 GLU A N 1
ATOM 1263 C CA . GLU A 1 182 ? -51.739 -14.029 37.661 1.00 95.38 182 GLU A CA 1
ATOM 1264 C C . GLU A 1 182 ? -51.071 -12.876 36.899 1.00 95.38 182 GLU A C 1
ATOM 1266 O O . GLU A 1 182 ? -50.794 -12.985 35.703 1.00 95.38 182 GLU A O 1
ATOM 1271 N N . LYS A 1 183 ? -50.692 -11.810 37.609 1.00 93.25 183 LYS A N 1
ATOM 1272 C CA . LYS A 1 183 ? -50.037 -10.644 37.007 1.00 93.25 183 LYS A CA 1
ATOM 1273 C C . LYS A 1 183 ? -48.659 -10.980 36.430 1.00 93.25 183 LYS A C 1
ATOM 1275 O O . LYS A 1 183 ? -48.283 -10.462 35.381 1.00 93.25 183 LYS A O 1
ATOM 1280 N N . ALA A 1 184 ? -47.908 -11.868 37.083 1.00 88.88 184 ALA A N 1
ATOM 1281 C CA . ALA A 1 184 ? -46.631 -12.356 36.568 1.00 88.88 184 ALA A CA 1
ATOM 1282 C C . ALA A 1 184 ? -46.800 -13.153 35.263 1.00 88.88 184 ALA A C 1
ATOM 1284 O O . ALA A 1 184 ? -45.993 -12.994 34.346 1.00 88.88 184 ALA A O 1
ATOM 1285 N N . ARG A 1 185 ? -47.864 -13.963 35.148 1.00 94.56 185 ARG A N 1
ATOM 1286 C CA . ARG A 1 185 ? -48.199 -14.674 33.903 1.00 94.56 185 ARG A CA 1
ATOM 1287 C C . ARG A 1 185 ? -48.565 -13.702 32.780 1.00 94.56 185 ARG A C 1
ATOM 1289 O O . ARG A 1 185 ? -48.027 -13.850 31.689 1.00 94.56 185 ARG A O 1
ATOM 1296 N N . GLU A 1 186 ? -49.372 -12.675 33.060 1.00 96.44 186 GLU A N 1
ATOM 1297 C CA . GLU A 1 186 ? -49.741 -11.648 32.068 1.00 96.44 186 GLU A CA 1
ATOM 1298 C C . GLU A 1 186 ? -48.507 -10.902 31.524 1.00 96.44 186 GLU A C 1
ATOM 1300 O O . GLU A 1 186 ? -48.370 -10.672 30.321 1.00 96.44 186 GLU A O 1
ATOM 1305 N N . VAL A 1 187 ?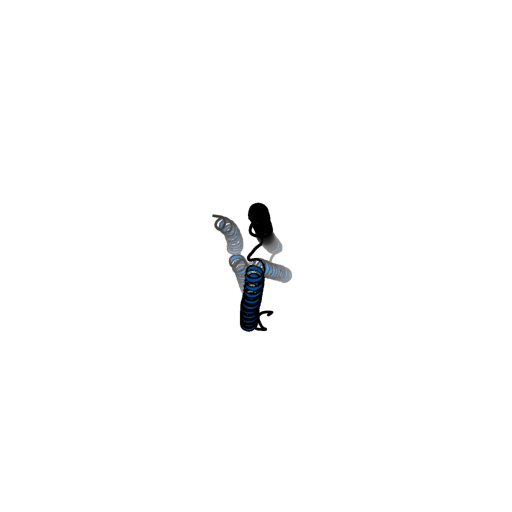 -47.563 -10.546 32.403 1.00 93.75 187 VAL A N 1
ATOM 1306 C CA . VAL A 1 187 ? -46.317 -9.875 31.999 1.00 93.75 187 VAL A CA 1
ATOM 1307 C C . VAL A 1 187 ? -45.425 -10.806 31.173 1.00 93.75 187 VAL A C 1
ATOM 1309 O O . VAL A 1 187 ? -44.857 -10.370 30.169 1.00 93.75 187 VAL A O 1
ATOM 1312 N N . ALA A 1 188 ? -45.310 -12.079 31.562 1.00 89.44 188 ALA A N 1
ATOM 1313 C CA . ALA A 1 188 ? -44.536 -13.069 30.816 1.00 89.44 188 ALA A CA 1
ATOM 1314 C C . ALA A 1 188 ? -45.121 -13.323 29.415 1.00 89.44 188 ALA A C 1
ATOM 1316 O O . ALA A 1 188 ? -44.369 -13.410 28.444 1.00 89.44 188 ALA A O 1
ATOM 1317 N N . GLU A 1 189 ? -46.448 -13.380 29.292 1.00 96.62 189 GLU A N 1
ATOM 1318 C CA . GLU A 1 189 ? -47.141 -13.535 28.012 1.00 96.62 189 GLU A CA 1
ATOM 1319 C C . GLU A 1 189 ? -46.901 -12.330 27.090 1.00 96.62 189 GLU A C 1
ATOM 1321 O O . GLU A 1 189 ? -46.446 -12.508 25.958 1.00 96.62 189 GLU A O 1
ATOM 1326 N N . LYS A 1 190 ? -47.063 -11.099 27.600 1.00 95.81 190 LYS A N 1
ATOM 1327 C CA . LYS A 1 190 ? -46.756 -9.869 26.844 1.00 95.81 190 LYS A CA 1
ATOM 1328 C C . LYS A 1 190 ? -45.296 -9.798 26.396 1.00 95.81 190 LYS A C 1
ATOM 1330 O O . LYS A 1 190 ? -44.999 -9.334 25.294 1.00 95.81 190 LYS A O 1
ATOM 1335 N N . ALA A 1 191 ? -44.364 -10.248 27.236 1.00 91.50 191 ALA A N 1
ATOM 1336 C CA . ALA A 1 191 ? -42.949 -10.299 26.879 1.00 91.50 191 ALA A CA 1
ATOM 1337 C C . ALA A 1 191 ? -42.679 -11.319 25.759 1.00 91.50 191 ALA A C 1
ATOM 1339 O O . ALA A 1 191 ? -41.936 -11.018 24.821 1.00 91.50 191 ALA A O 1
ATOM 1340 N N . ALA A 1 192 ? -43.308 -12.496 25.822 1.00 93.38 192 ALA A N 1
ATOM 1341 C CA . ALA A 1 192 ? -43.192 -13.522 24.791 1.00 93.38 192 ALA A CA 1
ATOM 1342 C C . ALA A 1 192 ? -43.797 -13.072 23.449 1.00 93.38 192 ALA A C 1
ATOM 1344 O O . ALA A 1 192 ? -43.194 -13.308 22.401 1.00 93.38 192 ALA A O 1
ATOM 1345 N N . GLU A 1 193 ? -44.942 -12.386 23.466 1.00 96.50 193 GLU A N 1
ATOM 1346 C CA . GLU A 1 193 ? -45.559 -11.801 22.268 1.00 96.50 193 GLU A CA 1
ATOM 1347 C C . GLU A 1 193 ? -44.630 -10.773 21.609 1.00 96.50 193 GLU A C 1
ATOM 1349 O O . GLU A 1 193 ? -44.314 -10.879 20.421 1.00 96.50 193 GLU A O 1
ATOM 1354 N N . LYS A 1 194 ? -44.086 -9.842 22.401 1.00 95.25 194 LYS A N 1
ATOM 1355 C CA . LYS A 1 194 ? -43.160 -8.816 21.909 1.00 95.25 194 LYS A CA 1
ATOM 1356 C C . LYS A 1 194 ? -41.876 -9.412 21.322 1.00 95.25 194 LYS A C 1
ATOM 1358 O O . LYS A 1 194 ? -41.359 -8.909 20.326 1.00 95.25 194 LYS A O 1
ATOM 1363 N N . ALA A 1 195 ? -41.364 -10.495 21.909 1.00 90.44 195 ALA A N 1
ATOM 1364 C CA . ALA A 1 195 ? -40.202 -11.209 21.382 1.00 90.44 195 ALA A CA 1
ATOM 1365 C C . ALA A 1 195 ? -40.491 -11.866 20.020 1.00 90.44 195 ALA A C 1
ATOM 1367 O O . ALA A 1 195 ? -39.651 -11.805 19.120 1.00 90.44 195 ALA A O 1
ATOM 1368 N N . ARG A 1 196 ? -41.687 -12.445 19.834 1.00 92.75 196 ARG A N 1
ATOM 1369 C CA . ARG A 1 196 ? -42.117 -13.004 18.539 1.00 92.75 196 ARG A CA 1
ATOM 1370 C C . ARG A 1 196 ? -42.259 -11.918 17.473 1.00 92.75 196 ARG A C 1
ATOM 1372 O O . ARG A 1 196 ? -41.816 -12.128 16.346 1.00 92.75 196 ARG A O 1
ATOM 1379 N N . GLU A 1 197 ? -42.808 -10.755 17.824 1.00 94.44 197 GLU A N 1
ATOM 1380 C CA . GLU A 1 197 ? -42.917 -9.620 16.898 1.00 94.44 197 GLU A CA 1
ATOM 1381 C C 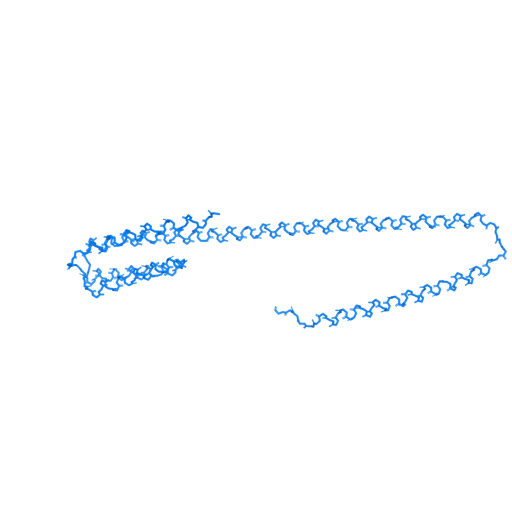. GLU A 1 197 ? -41.533 -9.103 16.467 1.00 94.44 197 GLU A C 1
ATOM 1383 O O . GLU A 1 197 ? -41.289 -8.872 15.282 1.00 94.44 197 GLU A O 1
ATOM 1388 N N . ALA A 1 198 ? -40.591 -8.986 17.409 1.00 89.56 198 ALA A N 1
ATOM 1389 C CA . ALA A 1 198 ? -39.218 -8.577 17.116 1.00 89.56 198 ALA A CA 1
ATOM 1390 C C . ALA A 1 198 ? -38.490 -9.575 16.195 1.00 89.56 198 ALA A C 1
ATOM 1392 O O . ALA A 1 198 ? -37.770 -9.155 15.290 1.00 89.56 198 ALA A O 1
ATOM 1393 N N . ALA A 1 199 ? -38.707 -10.881 16.386 1.00 87.38 199 ALA A N 1
ATOM 1394 C CA . ALA A 1 199 ? -38.153 -11.917 15.515 1.00 87.38 199 ALA A CA 1
ATOM 1395 C C . ALA A 1 199 ? -38.763 -11.877 14.102 1.00 87.38 199 ALA A C 1
ATOM 1397 O O . ALA A 1 199 ? -38.030 -11.981 13.121 1.00 87.38 199 ALA A O 1
ATOM 1398 N N . ALA A 1 200 ? -40.077 -11.659 13.978 1.00 90.25 200 ALA A N 1
ATOM 1399 C CA . ALA A 1 200 ? -40.753 -11.553 12.682 1.00 90.25 200 ALA A CA 1
ATOM 1400 C C . ALA A 1 200 ? -40.296 -10.326 11.874 1.00 90.25 200 ALA A C 1
ATOM 1402 O O . ALA A 1 200 ? -40.125 -10.414 10.659 1.00 90.25 200 ALA A O 1
ATOM 1403 N N . ARG A 1 201 ? -40.033 -9.195 12.544 1.00 89.00 201 ARG A N 1
ATOM 1404 C CA . ARG A 1 201 ? -39.469 -7.991 11.905 1.00 89.00 201 ARG A CA 1
ATOM 1405 C C . ARG A 1 201 ? -38.039 -8.184 11.407 1.00 89.00 201 ARG A C 1
ATOM 1407 O O . ARG A 1 201 ? -37.595 -7.404 10.572 1.00 89.00 201 ARG A O 1
ATOM 1414 N N . ARG A 1 202 ? -37.317 -9.183 11.920 1.00 84.88 202 ARG A N 1
ATOM 1415 C CA . ARG A 1 202 ? -35.904 -9.391 11.602 1.00 84.88 202 ARG A CA 1
ATOM 1416 C C . ARG A 1 202 ? -35.647 -10.083 10.268 1.00 84.88 202 ARG A C 1
ATOM 1418 O O . ARG A 1 202 ? -34.492 -10.078 9.889 1.00 84.88 202 ARG A O 1
ATOM 1425 N N . GLY A 1 203 ? -36.681 -10.594 9.584 1.00 73.56 203 GLY A N 1
ATOM 1426 C CA . GLY A 1 203 ? -36.652 -11.054 8.185 1.00 73.56 203 GLY A CA 1
ATOM 1427 C C . GLY A 1 203 ? -35.642 -12.179 7.860 1.00 73.56 203 GLY A C 1
ATOM 1428 O O . GLY A 1 203 ? -34.474 -12.087 8.206 1.00 73.56 203 GLY A O 1
ATOM 1429 N N . PRO A 1 204 ? -36.021 -13.254 7.149 1.00 63.31 204 PRO A N 1
ATOM 1430 C CA . PRO A 1 204 ? -35.095 -14.339 6.796 1.00 63.31 204 PRO A CA 1
ATOM 1431 C C . PRO A 1 204 ? -34.131 -13.985 5.642 1.00 63.31 204 PRO A C 1
ATOM 1433 O O . PRO A 1 204 ? -33.923 -14.801 4.749 1.00 63.31 204 PRO A O 1
ATOM 1436 N N . GLY A 1 205 ? -33.555 -12.783 5.606 1.00 60.84 205 GLY A N 1
ATOM 1437 C CA . GLY A 1 205 ? -32.689 -12.421 4.489 1.00 60.84 205 GLY A CA 1
ATOM 1438 C C . GLY A 1 205 ? -31.902 -11.142 4.675 1.00 60.84 205 GLY A C 1
ATOM 1439 O O . GLY A 1 205 ? -32.341 -10.121 4.176 1.00 60.84 205 GLY A O 1
ATOM 1440 N N . GLU A 1 206 ? -30.737 -11.240 5.315 1.00 54.91 206 GLU A N 1
ATOM 1441 C CA . GLU A 1 206 ? -29.545 -10.420 5.021 1.00 54.91 206 GLU A CA 1
ATOM 1442 C C . GLU A 1 206 ? -28.255 -11.212 5.337 1.00 54.91 206 GLU A C 1
ATOM 1444 O O . GLU A 1 206 ? -27.269 -10.655 5.804 1.00 54.91 206 GLU A O 1
ATOM 1449 N N . ASP A 1 207 ? -28.253 -12.525 5.077 1.00 54.25 207 ASP A N 1
ATOM 1450 C CA . ASP A 1 207 ? -27.014 -13.314 4.997 1.00 54.25 207 ASP A CA 1
ATOM 1451 C C . ASP A 1 207 ? -26.680 -13.494 3.505 1.00 54.25 207 ASP A C 1
ATOM 1453 O O . ASP A 1 207 ? -26.924 -14.551 2.917 1.00 54.25 207 ASP A O 1
ATOM 1457 N N . GLY A 1 208 ? -26.252 -12.402 2.865 1.00 56.91 208 GLY A N 1
ATOM 1458 C CA . GLY A 1 208 ? -25.787 -12.350 1.475 1.00 56.91 208 GLY A CA 1
ATOM 1459 C C . GLY A 1 208 ? -24.313 -11.997 1.406 1.00 56.91 208 GLY A C 1
ATOM 1460 O O . GLY A 1 208 ? -23.920 -11.049 2.119 1.00 56.91 208 GLY A O 1
#

pLDDT: mean 85.36, std 16.74, range [37.59, 98.62]

Radius of gyration: 42.57 Å; chains: 1; bounding box: 86×34×110 Å

Sequence (208 aa):
MSAVRGRARAGVAAVVLALVLAGCAAGDVDARRAGLLQQDVLAVTAAAAEGRLDAAAVLLERLRTEVDDAHGDGDLSDERHDEVTAALDDVAAQLEAGLAAQAAAAEAEAAAARDAAVAAAVAEAQARASAAEESARQAAAREAAAQEAALEAQRRTEDGSGAADHGKAEERAREAAEKAAEKAREVAEKAAEKAREAAARRGPGEDG